Protein AF-A0A3L6TH19-F1 (afdb_monomer)

Nearest PDB structures (foldseek):
  8qo9-assembly1_F  TM=8.946E-01  e=1.044E-03  Homo sapiens

Radius of gyration: 35.78 Å; Cα contacts (8 Å, |Δi|>4): 60; chains: 1; bounding box: 118×71×66 Å

Foldseek 3Di:
DDPVVVVVVVVVVCVVVVVVVVVVVVVVVVVVVVVVVVVVVPPDPPDDDDDDDDPVVVVVVVVCCVVVVVVVVVVVVVVVVLVVDPVRDVVVVVVVVVVVVVPDDPPDDDDDDPADWDDWDADPVNQWIFIHGDDDPPPDDDPPPPRVGDGDDCPPPPPPPPPPPVPDDPDPDDPPPPDDDDDDDDDDDD

Structure (mmCIF, N/CA/C/O backbone):
data_AF-A0A3L6TH19-F1
#
_entry.id   AF-A0A3L6TH19-F1
#
loop_
_atom_site.group_PDB
_atom_site.id
_atom_site.type_symbol
_atom_site.label_atom_id
_atom_site.label_alt_id
_atom_site.label_comp_id
_atom_site.label_asym_id
_atom_site.label_entity_id
_atom_site.label_seq_id
_atom_site.pdbx_PDB_ins_code
_atom_site.Cartn_x
_atom_site.Cartn_y
_atom_site.Cartn_z
_atom_site.occupancy
_atom_site.B_iso_or_equiv
_atom_site.auth_seq_id
_atom_site.auth_comp_id
_atom_site.auth_asym_id
_atom_site.auth_atom_id
_atom_site.pdbx_PDB_model_num
ATOM 1 N N . MET A 1 1 ? 62.958 7.446 27.926 1.00 57.84 1 MET A N 1
ATOM 2 C CA . MET A 1 1 ? 62.078 6.265 28.046 1.00 57.84 1 MET A CA 1
ATOM 3 C C . MET A 1 1 ? 60.645 6.723 27.843 1.00 57.84 1 MET A C 1
ATOM 5 O O . MET A 1 1 ? 60.141 7.483 28.668 1.00 57.84 1 MET A O 1
ATOM 9 N N . GLU A 1 2 ? 60.055 6.353 26.710 1.00 85.56 2 GLU A N 1
ATOM 10 C CA . GLU A 1 2 ? 58.699 6.737 26.317 1.00 85.56 2 GLU A CA 1
ATOM 11 C C . GLU A 1 2 ? 57.667 6.175 27.309 1.00 85.56 2 GLU A C 1
ATOM 13 O O . GLU A 1 2 ? 57.876 5.122 27.915 1.00 85.56 2 GLU A O 1
ATOM 18 N N . ARG A 1 3 ? 56.528 6.864 27.475 1.00 88.00 3 ARG A N 1
ATOM 19 C CA . ARG A 1 3 ? 55.398 6.416 28.321 1.00 88.00 3 ARG A CA 1
ATOM 20 C C . ARG A 1 3 ? 55.021 4.958 28.044 1.00 88.00 3 ARG A C 1
ATOM 22 O O . ARG A 1 3 ? 54.688 4.222 28.968 1.00 88.00 3 ARG A O 1
ATOM 29 N N . ARG A 1 4 ? 55.110 4.550 26.777 1.00 86.81 4 ARG A N 1
ATOM 30 C CA . ARG A 1 4 ? 54.783 3.202 26.314 1.00 86.81 4 ARG A CA 1
ATOM 31 C C . ARG A 1 4 ? 55.725 2.139 26.879 1.00 86.81 4 ARG A C 1
ATOM 33 O O . ARG A 1 4 ? 55.248 1.099 27.314 1.00 86.81 4 ARG A O 1
ATOM 40 N N . ASP A 1 5 ? 57.026 2.408 26.944 1.00 88.00 5 ASP A N 1
ATOM 41 C CA . ASP A 1 5 ? 57.998 1.448 27.484 1.00 88.00 5 ASP A CA 1
ATOM 42 C C . ASP A 1 5 ? 57.863 1.293 28.999 1.00 88.00 5 ASP A C 1
ATOM 44 O O . ASP A 1 5 ? 57.965 0.186 29.524 1.00 88.00 5 ASP A O 1
ATOM 48 N N . ARG A 1 6 ? 57.538 2.385 29.704 1.00 90.19 6 ARG A N 1
ATOM 49 C CA . ARG A 1 6 ? 57.214 2.337 31.139 1.00 90.19 6 ARG A CA 1
ATOM 50 C C . ARG A 1 6 ? 55.971 1.492 31.404 1.00 90.19 6 ARG A C 1
ATOM 52 O O . ARG A 1 6 ? 55.956 0.711 32.347 1.00 90.19 6 ARG A O 1
ATOM 59 N N . LEU A 1 7 ? 54.950 1.631 30.559 1.00 88.69 7 LEU A N 1
ATOM 60 C CA . LEU A 1 7 ? 53.712 0.868 30.678 1.00 88.69 7 LEU A CA 1
ATOM 61 C C . LEU A 1 7 ? 53.946 -0.621 30.388 1.00 88.69 7 LEU A C 1
ATOM 63 O O . LEU A 1 7 ? 53.474 -1.455 31.149 1.00 88.69 7 LEU A O 1
ATOM 67 N N . ARG A 1 8 ? 54.767 -0.962 29.383 1.00 85.25 8 ARG A N 1
ATOM 68 C CA . ARG A 1 8 ? 55.205 -2.350 29.141 1.00 85.25 8 ARG A CA 1
ATOM 69 C C . ARG A 1 8 ? 55.929 -2.943 30.350 1.00 85.25 8 ARG A C 1
ATOM 71 O O . ARG A 1 8 ? 55.606 -4.049 30.762 1.00 85.25 8 ARG A O 1
ATOM 78 N N . ALA A 1 9 ? 56.866 -2.203 30.945 1.00 87.00 9 ALA A N 1
ATOM 79 C CA . ALA A 1 9 ? 57.589 -2.665 32.129 1.00 87.00 9 ALA A CA 1
ATOM 80 C C . ALA A 1 9 ? 56.669 -2.878 33.346 1.00 87.00 9 ALA A C 1
ATOM 82 O O . ALA A 1 9 ? 56.906 -3.787 34.136 1.00 87.00 9 ALA A O 1
ATOM 83 N N . LEU A 1 10 ? 55.624 -2.057 33.498 1.00 85.38 10 LEU A N 1
ATOM 84 C CA . LEU A 1 10 ? 54.617 -2.224 34.548 1.00 85.38 10 LEU A CA 1
ATOM 85 C C . LEU A 1 10 ? 53.712 -3.435 34.291 1.00 85.38 10 LEU A C 1
ATOM 87 O O . LEU A 1 10 ? 53.497 -4.207 35.216 1.00 85.38 10 LEU A O 1
ATOM 91 N N . MET A 1 11 ? 53.249 -3.643 33.054 1.00 84.06 11 MET A N 1
ATOM 92 C CA . MET A 1 11 ? 52.422 -4.807 32.700 1.00 84.06 11 MET A CA 1
ATOM 93 C C . MET A 1 11 ? 53.161 -6.127 32.945 1.00 84.06 11 MET A C 1
ATOM 95 O O . MET A 1 11 ? 52.599 -7.015 33.570 1.00 84.06 11 MET A O 1
ATOM 99 N N . VAL A 1 12 ? 54.442 -6.219 32.566 1.00 86.44 12 VAL A N 1
ATOM 100 C CA . VAL A 1 12 ? 55.268 -7.419 32.813 1.00 86.44 12 VAL A CA 1
ATOM 101 C C . VAL A 1 12 ? 55.444 -7.698 34.312 1.00 86.44 12 VAL A C 1
ATOM 103 O O . VAL A 1 12 ? 55.447 -8.851 34.731 1.00 86.44 12 VAL A O 1
ATOM 106 N N . ARG A 1 13 ? 55.578 -6.655 35.146 1.00 85.62 13 ARG A N 1
ATOM 107 C CA . ARG A 1 13 ? 55.651 -6.814 36.611 1.00 85.62 13 ARG A CA 1
ATOM 108 C C . ARG A 1 13 ? 54.328 -7.305 37.194 1.00 85.62 13 ARG A C 1
ATOM 110 O O . ARG A 1 13 ? 54.326 -8.229 37.993 1.00 85.62 13 ARG A O 1
ATOM 117 N N . LEU A 1 14 ? 53.217 -6.714 36.763 1.00 83.69 14 LEU A N 1
ATOM 118 C CA . LEU A 1 14 ? 51.878 -7.093 37.218 1.00 83.69 14 LEU A CA 1
ATOM 119 C C . LEU A 1 14 ? 51.499 -8.520 36.791 1.00 83.69 14 LEU A C 1
ATOM 121 O O . LEU A 1 14 ? 50.778 -9.202 37.519 1.00 83.69 14 LEU A O 1
ATOM 125 N N . GLU A 1 15 ? 51.986 -8.967 35.631 1.00 80.50 15 GLU A N 1
ATOM 126 C CA . GLU A 1 15 ? 51.839 -10.337 35.132 1.00 80.50 15 GLU A CA 1
ATOM 127 C C . GLU A 1 15 ? 52.678 -11.324 35.961 1.00 80.50 15 GLU A C 1
ATOM 129 O O . GLU A 1 15 ? 52.161 -12.351 36.392 1.00 80.50 15 GLU A O 1
ATOM 134 N N . ALA A 1 16 ? 53.928 -10.975 36.296 1.00 79.50 16 ALA A N 1
ATOM 135 C CA . ALA A 1 16 ? 54.775 -11.781 37.183 1.00 79.50 16 ALA A CA 1
ATOM 136 C C . ALA A 1 16 ? 54.204 -11.912 38.609 1.00 79.50 16 ALA A C 1
ATOM 138 O O . ALA A 1 16 ? 54.325 -12.968 39.228 1.00 79.50 16 ALA A O 1
ATOM 139 N N . ASP A 1 17 ? 53.547 -10.863 39.111 1.00 80.50 17 ASP A N 1
ATOM 140 C CA . ASP A 1 17 ? 52.884 -10.851 40.420 1.00 80.50 17 ASP A CA 1
ATOM 141 C C . ASP A 1 17 ? 51.485 -11.511 40.396 1.00 80.50 17 ASP A C 1
ATOM 143 O O . ASP A 1 17 ? 50.812 -11.583 41.431 1.00 80.50 17 ASP A O 1
ATOM 147 N N . GLY A 1 18 ? 51.016 -11.976 39.228 1.00 76.44 18 GLY A N 1
ATOM 148 C CA . GLY A 1 18 ? 49.711 -12.626 39.049 1.00 76.44 18 GLY A CA 1
ATOM 149 C C . GLY A 1 18 ? 48.510 -11.718 39.343 1.00 76.44 18 GLY A C 1
ATOM 150 O O . GLY A 1 18 ? 47.423 -12.200 39.662 1.00 76.44 18 GLY A O 1
ATOM 151 N N . GLN A 1 19 ? 48.698 -10.396 39.302 1.00 79.56 19 GLN A N 1
ATOM 152 C CA . GLN A 1 19 ? 47.654 -9.411 39.612 1.00 79.56 19 GLN A CA 1
ATOM 153 C C . GLN A 1 19 ? 46.749 -9.135 38.409 1.00 79.56 19 GLN A C 1
ATOM 155 O O . GLN A 1 19 ? 45.577 -8.816 38.591 1.00 79.56 19 GLN A O 1
ATOM 160 N N . VAL A 1 20 ? 47.272 -9.301 37.190 1.00 76.94 20 VAL A N 1
ATOM 161 C CA . VAL A 1 20 ? 46.520 -9.115 35.937 1.00 76.94 20 VAL A CA 1
ATOM 162 C C . VAL A 1 20 ? 45.343 -10.090 35.855 1.00 76.94 20 VAL A C 1
ATOM 164 O O . VAL A 1 20 ? 44.217 -9.659 35.624 1.00 76.94 20 VAL A O 1
ATOM 167 N N . ASP A 1 21 ? 45.567 -11.367 36.167 1.00 77.25 21 ASP A N 1
ATOM 168 C CA . ASP A 1 21 ? 44.516 -12.395 36.150 1.00 77.25 21 ASP A CA 1
ATOM 169 C C . ASP A 1 21 ? 43.418 -12.138 37.190 1.00 77.25 21 ASP A C 1
ATOM 171 O O . ASP A 1 21 ? 42.250 -12.447 36.964 1.00 77.25 21 ASP A O 1
ATOM 175 N N . ARG A 1 22 ? 43.773 -11.550 38.340 1.00 78.44 22 ARG A N 1
ATOM 176 C CA . ARG A 1 22 ? 42.800 -11.182 39.382 1.00 78.44 22 ARG A CA 1
ATOM 177 C C . ARG A 1 22 ? 41.927 -10.010 38.952 1.00 78.44 22 ARG A C 1
ATOM 179 O O . ARG A 1 22 ? 40.741 -10.008 39.254 1.00 78.44 22 ARG A O 1
ATOM 186 N N . LEU A 1 23 ? 42.512 -9.031 38.262 1.00 78.56 23 LEU A N 1
ATOM 187 C CA . LEU A 1 23 ? 41.785 -7.879 37.728 1.00 78.56 23 LEU A CA 1
ATOM 188 C C . LEU A 1 23 ? 40.838 -8.287 36.597 1.00 78.56 23 LEU A C 1
ATOM 190 O O . LEU A 1 23 ? 39.711 -7.810 36.565 1.00 78.56 23 LEU A O 1
ATOM 194 N N . LEU A 1 24 ? 41.275 -9.196 35.718 1.00 78.62 24 LEU A N 1
ATOM 195 C CA . LEU A 1 24 ? 40.428 -9.777 34.673 1.00 78.62 24 LEU A CA 1
ATOM 196 C C . LEU A 1 24 ? 39.223 -10.507 35.270 1.00 78.62 24 LEU A C 1
ATOM 198 O O . LEU A 1 24 ? 38.098 -10.199 34.898 1.00 78.62 24 LEU A O 1
ATOM 202 N N . ARG A 1 25 ? 39.439 -11.384 36.258 1.00 78.25 25 ARG A N 1
ATOM 203 C CA . ARG A 1 25 ? 38.341 -12.106 36.924 1.00 78.25 25 ARG A CA 1
ATOM 204 C C . ARG A 1 25 ? 37.376 -11.179 37.655 1.00 78.25 25 ARG A C 1
ATOM 206 O O . ARG A 1 25 ? 36.179 -11.329 37.497 1.00 78.25 25 ARG A O 1
ATOM 213 N N . ALA A 1 26 ? 37.880 -10.181 38.385 1.00 77.88 26 ALA A N 1
ATOM 214 C CA . ALA A 1 26 ? 37.016 -9.202 39.046 1.00 77.88 26 ALA A CA 1
ATOM 215 C C . ALA A 1 26 ? 36.165 -8.410 38.037 1.00 77.88 26 ALA A C 1
ATOM 217 O O . ALA A 1 26 ? 35.001 -8.130 38.292 1.00 77.88 26 ALA A O 1
ATOM 218 N N . GLN A 1 27 ? 36.726 -8.085 36.869 1.00 74.94 27 GLN A N 1
ATOM 219 C CA . GLN A 1 27 ? 36.000 -7.394 35.805 1.00 74.94 27 GLN A CA 1
ATOM 220 C C . GLN A 1 27 ? 34.972 -8.300 35.103 1.00 74.94 27 GLN A C 1
ATOM 222 O O . GLN A 1 27 ? 33.953 -7.806 34.620 1.00 74.94 27 GLN A O 1
ATOM 227 N N . GLU A 1 28 ? 35.247 -9.600 35.004 1.00 74.19 28 GLU A N 1
ATOM 228 C CA . GLU A 1 28 ? 34.307 -10.611 34.508 1.00 74.19 28 GLU A CA 1
ATOM 229 C C . GLU A 1 28 ? 33.164 -10.835 35.508 1.00 74.19 28 GLU A C 1
ATOM 231 O O . GLU A 1 28 ? 32.008 -10.834 35.098 1.00 74.19 28 GLU A O 1
ATOM 236 N N . ASP A 1 29 ? 33.465 -10.926 36.807 1.00 74.88 29 ASP A N 1
ATOM 237 C CA . ASP A 1 29 ? 32.483 -11.075 37.887 1.00 74.88 29 ASP A CA 1
ATOM 238 C C . ASP A 1 29 ? 31.584 -9.828 38.012 1.00 74.88 29 ASP A C 1
ATOM 240 O O . ASP A 1 29 ? 30.368 -9.960 38.121 1.00 74.88 29 ASP A O 1
ATOM 244 N N . ASP A 1 30 ? 32.147 -8.616 37.912 1.00 72.56 30 ASP A N 1
ATOM 245 C CA . ASP A 1 30 ? 31.384 -7.356 37.906 1.00 72.56 30 ASP A CA 1
ATOM 246 C C . ASP A 1 30 ? 30.491 -7.224 36.659 1.00 72.56 30 ASP A C 1
ATOM 248 O O . ASP A 1 30 ? 29.405 -6.648 36.722 1.00 72.56 30 ASP A O 1
ATOM 252 N N . GLN A 1 31 ? 30.936 -7.738 35.506 1.00 67.62 31 GLN A N 1
ATOM 253 C CA . GLN A 1 31 ? 30.113 -7.789 34.294 1.00 67.62 31 GLN A CA 1
ATOM 254 C C . GLN A 1 31 ? 29.007 -8.834 34.415 1.00 67.62 31 GLN A C 1
ATOM 256 O O . GLN A 1 31 ? 27.875 -8.542 34.052 1.00 67.62 31 GLN A O 1
ATOM 261 N N . ALA A 1 32 ? 29.304 -10.016 34.953 1.00 67.56 32 ALA A N 1
ATOM 262 C CA . ALA A 1 32 ? 28.312 -11.060 35.181 1.00 67.56 32 ALA A CA 1
ATOM 263 C C . ALA A 1 32 ? 27.259 -10.633 36.216 1.00 67.56 32 ALA A C 1
ATOM 265 O O . ALA A 1 32 ? 26.083 -10.924 36.033 1.00 67.56 32 ALA A O 1
ATOM 266 N N . ALA A 1 33 ? 27.658 -9.897 37.258 1.00 67.00 33 ALA A N 1
ATOM 267 C CA . ALA A 1 33 ? 26.741 -9.317 38.236 1.00 67.00 33 ALA A CA 1
ATOM 268 C C . ALA A 1 33 ? 25.837 -8.245 37.612 1.00 67.00 33 ALA A C 1
ATOM 270 O O . ALA A 1 33 ? 24.636 -8.266 37.843 1.00 67.00 33 ALA A O 1
ATOM 271 N N . ARG A 1 34 ? 26.379 -7.362 36.758 1.00 60.75 34 ARG A N 1
ATOM 272 C CA . ARG A 1 34 ? 25.570 -6.366 36.031 1.00 60.75 34 ARG A CA 1
ATOM 273 C C . ARG A 1 34 ? 24.606 -6.994 35.034 1.00 60.75 34 ARG A C 1
ATOM 275 O O . ARG A 1 34 ? 23.477 -6.546 34.942 1.00 60.75 34 ARG A O 1
ATOM 282 N N . VAL A 1 35 ? 25.039 -8.032 34.318 1.00 59.88 35 VAL A N 1
ATOM 283 C CA . VAL A 1 35 ? 24.167 -8.779 33.402 1.00 59.88 35 VAL A CA 1
ATOM 284 C C . VAL A 1 35 ? 23.083 -9.527 34.184 1.00 59.88 35 VAL A C 1
ATOM 286 O O . VAL A 1 35 ? 21.941 -9.527 33.755 1.00 59.88 35 VAL A O 1
ATOM 289 N N . GLY A 1 36 ? 23.398 -10.092 35.355 1.00 57.09 36 GLY A N 1
ATOM 290 C CA . GLY A 1 36 ? 22.404 -10.724 36.230 1.00 57.09 36 GLY A CA 1
ATOM 291 C C . GLY A 1 36 ? 21.391 -9.739 36.829 1.00 57.09 36 GLY A C 1
ATOM 292 O O . GLY A 1 36 ? 20.210 -10.053 36.892 1.00 57.09 36 GLY A O 1
ATOM 293 N N . GLU A 1 37 ? 21.824 -8.536 37.220 1.00 56.31 37 GLU A N 1
ATOM 294 C CA . GLU A 1 37 ? 20.939 -7.471 37.723 1.00 56.31 37 GLU A CA 1
ATOM 295 C C . GLU A 1 37 ? 20.067 -6.860 36.603 1.00 56.31 37 GLU A C 1
ATOM 297 O O . GLU A 1 37 ? 18.890 -6.583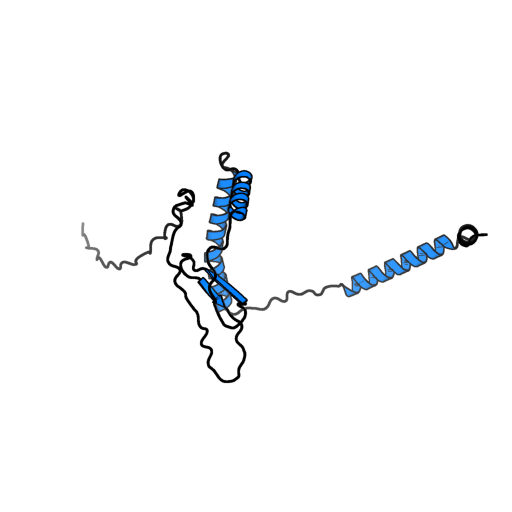 36.825 1.00 56.31 37 GLU A O 1
ATOM 302 N N . GLU A 1 38 ? 20.606 -6.701 35.387 1.00 52.72 38 GLU A N 1
ATOM 303 C CA . GLU A 1 38 ? 19.843 -6.272 34.203 1.00 52.72 38 GLU A CA 1
ATOM 304 C C . GLU A 1 38 ? 18.837 -7.352 33.753 1.00 52.72 38 GLU A C 1
ATOM 306 O O . GLU A 1 38 ? 17.704 -7.021 33.414 1.00 52.72 38 GLU A O 1
ATOM 311 N N . GLU A 1 39 ? 19.191 -8.641 33.819 1.00 51.81 39 GLU A N 1
ATOM 312 C CA . GLU A 1 39 ? 18.277 -9.754 33.511 1.00 51.81 39 GLU A CA 1
ATOM 313 C C . GLU A 1 39 ? 17.147 -9.917 34.553 1.00 51.81 39 GLU A C 1
ATOM 315 O O . GLU A 1 39 ? 16.045 -10.326 34.182 1.00 51.81 39 GLU A O 1
ATOM 320 N N . GLU A 1 40 ? 17.374 -9.558 35.826 1.00 51.66 40 GLU A N 1
ATOM 321 C CA . GLU A 1 40 ? 16.350 -9.573 36.889 1.00 51.66 40 GLU A CA 1
ATOM 322 C C . GLU A 1 40 ? 15.403 -8.349 36.837 1.00 51.66 40 GLU A C 1
ATOM 324 O O . GLU A 1 40 ? 14.217 -8.479 37.145 1.00 51.66 40 GLU A O 1
ATOM 329 N N . GLU A 1 41 ? 15.860 -7.167 36.399 1.00 50.19 41 GLU A N 1
ATOM 330 C CA . GLU A 1 41 ? 14.986 -5.994 36.179 1.00 50.19 41 GLU A CA 1
ATOM 331 C C . GLU A 1 41 ? 14.257 -6.025 34.818 1.00 50.19 41 GLU A C 1
ATOM 333 O O . GLU A 1 41 ? 13.183 -5.432 34.667 1.00 50.19 41 GLU A O 1
ATOM 338 N N . GLU A 1 42 ? 14.786 -6.767 33.841 1.00 49.34 42 GLU A N 1
ATOM 339 C CA . GLU A 1 42 ? 14.111 -7.104 32.582 1.00 49.34 42 GLU A CA 1
ATOM 340 C C . GLU A 1 42 ? 13.159 -8.309 32.704 1.00 49.34 42 GLU A C 1
ATOM 342 O O . GLU A 1 42 ? 12.588 -8.756 31.699 1.00 49.34 42 GLU A O 1
ATOM 347 N N . GLU A 1 43 ? 12.892 -8.801 33.924 1.00 52.34 43 GLU A N 1
ATOM 348 C CA . GLU A 1 43 ? 11.761 -9.685 34.196 1.00 52.34 43 GLU A CA 1
ATOM 349 C C . GLU A 1 43 ? 10.431 -8.962 33.912 1.00 52.34 43 GLU A C 1
ATOM 351 O O . GLU A 1 43 ? 9.719 -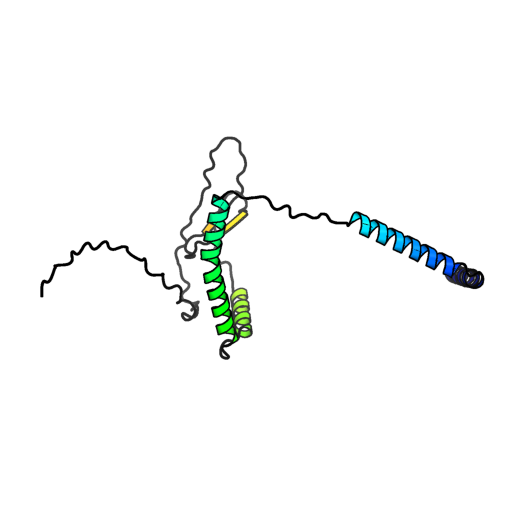8.454 34.773 1.00 52.34 43 GLU A O 1
ATOM 356 N N . GLN A 1 44 ? 10.050 -9.020 32.639 1.00 51.47 44 GLN A N 1
ATOM 357 C CA . GLN A 1 44 ? 8.677 -9.133 32.179 1.00 51.47 44 GLN A CA 1
ATOM 358 C C . GLN A 1 44 ? 7.794 -7.922 32.508 1.00 51.47 44 GLN A C 1
ATOM 360 O O . GLN A 1 44 ? 6.855 -7.992 33.304 1.00 51.47 44 GLN A O 1
ATOM 365 N N . ILE A 1 45 ? 7.917 -6.866 31.697 1.00 57.12 45 ILE A N 1
ATOM 366 C CA . ILE A 1 45 ? 6.720 -6.102 31.314 1.00 57.12 45 ILE A CA 1
ATOM 367 C C . ILE A 1 45 ? 5.827 -7.051 30.492 1.00 57.12 45 ILE A C 1
ATOM 369 O O . ILE A 1 45 ? 5.796 -7.029 29.262 1.00 57.12 45 ILE A O 1
ATOM 373 N N . GLN A 1 46 ? 5.112 -7.942 31.179 1.00 57.78 46 GLN A N 1
ATOM 374 C CA . GLN A 1 46 ? 4.128 -8.836 30.590 1.00 57.78 46 GLN A CA 1
ATOM 375 C C . GLN A 1 46 ? 2.863 -8.030 30.293 1.00 57.78 46 GLN A C 1
ATOM 377 O O . GLN A 1 46 ? 1.910 -8.013 31.066 1.00 57.78 46 GLN A O 1
ATOM 382 N N . TYR A 1 47 ? 2.848 -7.335 29.159 1.00 59.22 47 TYR A N 1
ATOM 383 C CA . TYR A 1 47 ? 1.627 -6.763 28.598 1.00 59.22 47 TYR A CA 1
ATOM 384 C C . TYR A 1 47 ? 1.384 -7.390 27.223 1.00 59.22 47 TYR A C 1
ATOM 386 O O . TYR A 1 47 ? 2.022 -7.037 26.233 1.00 59.22 47 TYR A O 1
ATOM 394 N N . PRO A 1 48 ? 0.440 -8.343 27.174 1.00 67.50 48 PRO A N 1
ATOM 395 C CA . PRO A 1 48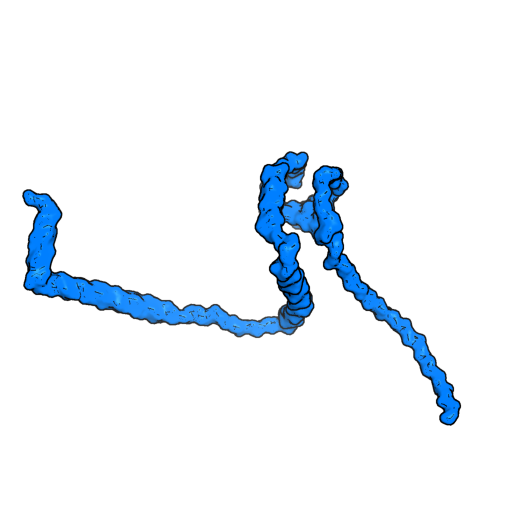 ? -0.911 -7.910 26.857 1.00 67.50 48 PRO A CA 1
ATOM 396 C C . PRO A 1 48 ? -1.926 -8.440 27.873 1.00 67.50 48 PRO A C 1
ATOM 398 O O . PRO A 1 48 ? -2.312 -9.607 27.862 1.00 67.50 48 PRO A O 1
ATOM 401 N N . PHE A 1 49 ? -2.419 -7.545 28.725 1.00 77.31 49 PHE A N 1
ATOM 402 C CA . PHE A 1 49 ? -3.701 -7.751 29.388 1.00 77.31 49 PHE A CA 1
ATOM 403 C C . PHE A 1 49 ? -4.789 -7.885 28.317 1.00 77.31 49 PHE A C 1
ATOM 405 O O . PHE A 1 49 ? -4.954 -7.022 27.451 1.00 77.31 49 PHE A O 1
ATOM 412 N N . PHE A 1 50 ? -5.529 -8.988 28.358 1.00 83.56 50 PHE A N 1
ATOM 413 C CA . PHE A 1 50 ? -6.724 -9.138 27.543 1.00 83.56 50 PHE A CA 1
ATOM 414 C C . PHE A 1 50 ? -7.863 -8.380 28.218 1.00 83.56 50 PHE A C 1
ATOM 416 O O . PHE A 1 50 ? -8.232 -8.685 29.350 1.00 83.56 50 PHE A O 1
ATOM 423 N N . THR A 1 51 ? -8.426 -7.395 27.522 1.00 88.81 51 THR A N 1
ATOM 424 C CA . THR A 1 51 ? -9.679 -6.752 27.919 1.00 88.81 51 THR A CA 1
ATOM 425 C C . THR A 1 51 ? -10.821 -7.292 27.080 1.00 88.81 51 THR A C 1
ATOM 427 O O . THR A 1 51 ? -10.728 -7.403 25.854 1.00 88.81 51 THR A O 1
ATOM 430 N N . GLU A 1 52 ? -11.914 -7.647 27.748 1.00 88.94 52 GLU A N 1
ATOM 431 C CA . GLU A 1 52 ? -13.140 -8.027 27.060 1.00 88.94 52 GLU A CA 1
ATOM 432 C C . GLU A 1 52 ? -13.696 -6.812 26.303 1.00 88.94 52 GLU A C 1
ATOM 434 O O . GLU A 1 52 ? -13.829 -5.715 26.848 1.00 88.94 52 GLU A O 1
ATOM 439 N N . GLY A 1 53 ? -13.971 -6.998 25.012 1.00 91.56 53 GLY A N 1
ATOM 440 C CA . GLY A 1 53 ? -14.569 -5.974 24.160 1.00 91.56 53 GLY A CA 1
ATOM 441 C C . GLY A 1 53 ? -16.096 -6.012 24.200 1.00 91.56 53 GLY A C 1
ATOM 442 O O . GLY A 1 53 ? -16.704 -6.987 24.637 1.00 91.56 53 GLY A O 1
ATOM 443 N N . THR A 1 54 ? -16.732 -4.964 23.679 1.00 96.94 54 THR A N 1
ATOM 444 C CA . THR A 1 54 ? -18.186 -4.948 23.479 1.00 96.94 54 THR A CA 1
ATOM 445 C C . THR A 1 54 ? -18.616 -5.961 22.410 1.00 96.94 54 THR A C 1
ATOM 447 O O . THR A 1 54 ? -17.841 -6.329 21.524 1.00 96.94 54 THR A O 1
ATOM 450 N N . GLN A 1 55 ? -19.881 -6.389 22.452 1.00 96.88 55 GLN A N 1
ATOM 451 C CA . GLN A 1 55 ? -20.437 -7.305 21.444 1.00 96.88 55 GLN A CA 1
ATOM 452 C C . GLN A 1 55 ? -20.432 -6.692 20.032 1.00 96.88 55 GLN A C 1
ATOM 454 O O . GLN A 1 55 ? -20.163 -7.392 19.058 1.00 96.88 55 GLN A O 1
ATOM 459 N N . ASP A 1 56 ? -20.620 -5.375 19.909 1.00 97.56 56 ASP A N 1
ATOM 460 C CA . ASP A 1 56 ? -20.530 -4.672 18.621 1.00 97.56 56 ASP A CA 1
ATOM 461 C C . ASP A 1 56 ? -19.131 -4.776 18.006 1.00 97.56 56 ASP A C 1
ATOM 463 O O . ASP A 1 56 ? -18.980 -4.959 16.798 1.00 97.56 56 ASP A O 1
ATOM 467 N N . LEU A 1 57 ? -18.095 -4.717 18.844 1.00 96.81 57 LEU A N 1
ATOM 468 C CA . LEU A 1 57 ? -16.712 -4.860 18.412 1.00 96.81 57 LEU A CA 1
ATOM 469 C C . LEU A 1 57 ? -16.422 -6.294 17.949 1.00 96.81 57 LEU A C 1
ATOM 471 O O . LEU A 1 57 ? -15.708 -6.486 16.963 1.00 96.81 57 LEU A O 1
ATOM 475 N N . LEU A 1 58 ? -16.998 -7.299 18.617 1.00 96.75 58 LEU A N 1
ATOM 476 C CA . LEU A 1 58 ? -16.927 -8.692 18.174 1.00 96.75 58 LEU A CA 1
ATOM 477 C C . LEU A 1 58 ? -17.584 -8.869 16.796 1.00 96.75 58 LEU A C 1
ATOM 479 O O . LEU A 1 58 ? -16.947 -9.409 15.892 1.00 96.75 58 LEU A O 1
ATOM 483 N N . ASN A 1 59 ? -18.800 -8.351 16.607 1.00 97.94 59 ASN A N 1
ATOM 484 C CA . ASN A 1 59 ? -19.506 -8.411 15.324 1.00 97.94 59 ASN A CA 1
ATOM 485 C C . ASN A 1 59 ? -18.717 -7.704 14.211 1.00 97.94 59 ASN A C 1
ATOM 487 O O . ASN A 1 59 ? -18.478 -8.291 13.158 1.00 97.94 59 ASN A O 1
ATOM 491 N N . ALA A 1 60 ? -18.196 -6.501 14.475 1.00 98.06 60 ALA A N 1
ATOM 492 C CA . ALA A 1 60 ? -17.360 -5.776 13.520 1.00 98.06 60 ALA A CA 1
ATOM 493 C C . ALA A 1 60 ? -16.086 -6.555 13.143 1.00 98.06 60 ALA A C 1
ATOM 495 O O . ALA A 1 60 ? -15.692 -6.575 11.978 1.00 98.06 60 ALA A O 1
ATOM 496 N N . ARG A 1 61 ? -15.439 -7.238 14.100 1.00 97.44 61 ARG A N 1
ATOM 497 C CA . ARG A 1 61 ? -14.281 -8.107 13.816 1.00 97.44 61 ARG A CA 1
ATOM 498 C C . ARG A 1 61 ? -14.661 -9.287 12.926 1.00 97.44 61 ARG A C 1
ATOM 500 O O . ARG A 1 61 ? -13.897 -9.620 12.019 1.00 97.44 61 ARG A O 1
ATOM 507 N N . VAL A 1 62 ? -15.819 -9.902 13.164 1.00 98.12 62 VAL A N 1
ATOM 508 C CA . VAL A 1 62 ? -16.343 -10.985 12.320 1.00 98.12 62 VAL A CA 1
ATOM 509 C C . VAL A 1 62 ? -16.608 -10.476 10.903 1.00 98.12 62 VAL A C 1
ATOM 511 O O . VAL A 1 62 ? -16.152 -11.107 9.951 1.00 98.12 62 VAL A O 1
ATOM 514 N N . ASP A 1 63 ? -17.232 -9.310 10.747 1.00 98.19 63 ASP A N 1
ATOM 515 C CA . ASP A 1 63 ? -17.488 -8.701 9.437 1.00 98.19 63 ASP A CA 1
ATOM 516 C C . ASP A 1 63 ? -16.184 -8.372 8.696 1.00 98.19 63 ASP A C 1
ATOM 518 O O . ASP A 1 63 ? -16.033 -8.675 7.508 1.00 98.19 63 ASP A O 1
ATOM 522 N N . ILE A 1 64 ? -15.189 -7.820 9.401 1.00 98.25 64 ILE A N 1
ATOM 523 C CA . ILE A 1 64 ? -13.852 -7.568 8.848 1.00 98.25 64 ILE A CA 1
ATOM 524 C C . ILE A 1 64 ? -13.200 -8.880 8.407 1.00 98.25 64 ILE A C 1
ATOM 526 O O . ILE A 1 64 ? -12.608 -8.929 7.326 1.00 98.25 64 ILE A O 1
ATOM 530 N N . ALA A 1 65 ? -13.304 -9.953 9.194 1.00 98.25 65 ALA A N 1
ATOM 531 C CA . ALA A 1 65 ? -12.763 -11.260 8.832 1.00 98.25 65 ALA A CA 1
ATOM 532 C C . ALA A 1 65 ? -13.463 -11.833 7.587 1.00 98.25 65 ALA A C 1
ATOM 534 O O . ALA A 1 65 ? -12.792 -12.230 6.632 1.00 98.25 65 ALA A O 1
ATOM 535 N N . GLN A 1 66 ? -14.797 -11.793 7.540 1.00 98.19 66 GLN A N 1
ATOM 536 C CA . GLN A 1 66 ? -15.585 -12.238 6.386 1.00 98.19 66 GLN A CA 1
ATOM 537 C C . GLN A 1 66 ? -15.273 -11.430 5.119 1.00 98.19 66 GLN A C 1
ATOM 539 O O . GLN A 1 66 ? -15.238 -11.986 4.023 1.00 98.19 66 GLN A O 1
ATOM 544 N N . TYR A 1 67 ? -14.986 -10.134 5.252 1.00 97.75 67 TYR A N 1
ATOM 545 C CA . TYR A 1 67 ? -14.587 -9.276 4.139 1.00 97.75 67 TYR A CA 1
ATOM 546 C C . TYR A 1 67 ? -13.136 -9.509 3.680 1.00 97.75 67 TYR A C 1
ATOM 548 O O . TYR A 1 67 ? -12.846 -9.518 2.478 1.00 97.75 67 TYR A O 1
ATOM 556 N N . SER A 1 68 ? -12.201 -9.659 4.621 1.00 98.25 68 SER A N 1
ATOM 557 C CA . SER A 1 68 ? -10.757 -9.648 4.352 1.00 98.25 68 SER A CA 1
ATOM 558 C C . SER A 1 68 ? -10.197 -11.012 3.948 1.00 98.25 68 SER A C 1
ATOM 560 O O . SER A 1 68 ? -9.391 -11.071 3.018 1.00 98.25 68 SER A O 1
ATOM 562 N N . LEU A 1 69 ? -10.647 -12.109 4.565 1.00 98.00 69 LEU A N 1
ATOM 563 C CA . LEU A 1 69 ? -10.157 -13.464 4.287 1.00 98.00 69 LEU A CA 1
ATOM 564 C C . LEU A 1 69 ? -10.344 -13.905 2.821 1.00 98.00 69 LEU A C 1
ATOM 566 O O . LEU A 1 69 ? -9.355 -14.318 2.206 1.00 98.00 69 LEU A O 1
ATOM 570 N N . PRO A 1 70 ? -11.533 -13.784 2.191 1.00 98.25 70 PRO A N 1
ATOM 571 C CA . PRO A 1 70 ? -11.687 -14.165 0.786 1.00 98.25 70 PRO A CA 1
ATOM 572 C C . PRO A 1 70 ? -10.865 -13.270 -0.151 1.00 98.25 70 PRO A C 1
ATOM 574 O O . PRO A 1 70 ? -10.316 -13.751 -1.144 1.00 98.25 70 PRO A O 1
ATOM 577 N N . ARG A 1 71 ? -10.703 -11.980 0.175 1.00 97.94 71 ARG A N 1
ATOM 578 C CA . ARG A 1 71 ? -9.842 -11.062 -0.592 1.00 97.94 71 ARG A CA 1
ATOM 579 C C . ARG A 1 71 ? -8.365 -11.426 -0.472 1.00 97.94 71 ARG A C 1
ATOM 581 O O . ARG A 1 71 ? -7.650 -11.360 -1.470 1.00 97.94 71 ARG A O 1
ATOM 588 N N . ALA A 1 72 ? -7.913 -11.815 0.719 1.00 98.25 72 ALA A N 1
ATOM 589 C CA . ALA A 1 72 ? -6.552 -12.278 0.954 1.00 98.25 72 ALA A CA 1
ATOM 590 C C . ALA A 1 72 ? -6.272 -13.562 0.165 1.00 98.25 72 ALA A C 1
ATOM 592 O O . ALA A 1 72 ? -5.267 -13.619 -0.543 1.00 98.25 72 ALA A O 1
ATOM 593 N N . LYS A 1 73 ? -7.202 -14.529 0.185 1.00 98.19 73 LYS A N 1
ATOM 594 C CA . LYS A 1 73 ? -7.134 -15.735 -0.652 1.00 98.19 73 LYS A CA 1
ATOM 595 C C . LYS A 1 73 ? -7.002 -15.379 -2.134 1.00 98.19 73 LYS A C 1
ATOM 597 O O . LYS A 1 73 ? -6.038 -15.791 -2.768 1.00 98.19 73 LYS A O 1
ATOM 602 N N . ALA A 1 74 ? -7.893 -14.537 -2.661 1.00 97.94 74 ALA A N 1
ATOM 603 C CA . ALA A 1 74 ? -7.850 -14.122 -4.064 1.00 97.94 74 ALA A CA 1
ATOM 604 C C . ALA A 1 74 ? -6.557 -13.365 -4.431 1.00 97.94 74 ALA A C 1
ATOM 606 O O . ALA A 1 74 ? -6.063 -13.488 -5.550 1.00 97.94 74 ALA A O 1
ATOM 607 N N . ARG A 1 75 ? -5.996 -12.568 -3.509 1.00 97.56 75 ARG A N 1
ATOM 608 C CA . ARG A 1 75 ? -4.705 -11.886 -3.698 1.00 97.56 75 ARG A CA 1
ATOM 609 C C . ARG A 1 75 ? -3.550 -12.886 -3.770 1.00 97.56 75 ARG A C 1
ATOM 611 O O . ARG A 1 75 ? -2.709 -12.746 -4.651 1.00 97.56 75 ARG A O 1
ATOM 618 N N . ILE A 1 76 ? -3.528 -13.878 -2.879 1.00 97.88 76 ILE A N 1
ATOM 619 C CA . ILE A 1 76 ? -2.500 -14.928 -2.851 1.00 97.88 76 ILE A CA 1
ATOM 620 C C . ILE A 1 76 ? -2.594 -15.799 -4.103 1.00 97.88 76 ILE A C 1
ATOM 622 O O . ILE A 1 76 ? -1.581 -16.036 -4.741 1.00 97.88 76 ILE A O 1
ATOM 626 N N . GLU A 1 77 ? -3.792 -16.226 -4.502 1.00 97.44 77 GLU A N 1
ATOM 627 C CA . GLU A 1 77 ? -3.988 -17.009 -5.729 1.00 97.44 77 GLU A CA 1
ATOM 628 C C . GLU A 1 77 ? -3.509 -16.250 -6.969 1.00 97.44 77 GLU A C 1
ATOM 630 O O . GLU A 1 77 ? -2.819 -16.822 -7.806 1.00 97.44 77 GLU A O 1
ATOM 635 N N . ARG A 1 78 ? -3.807 -14.947 -7.068 1.00 94.44 78 ARG A N 1
ATOM 636 C CA . ARG A 1 78 ? -3.283 -14.098 -8.149 1.00 94.44 78 ARG A CA 1
ATOM 637 C C . ARG A 1 78 ? -1.760 -13.991 -8.126 1.00 94.44 78 ARG A C 1
ATOM 639 O O . ARG A 1 78 ? -1.156 -13.983 -9.187 1.00 94.44 78 ARG A O 1
ATOM 646 N N . ALA A 1 79 ? -1.154 -13.876 -6.946 1.00 94.25 79 ALA A N 1
ATOM 647 C CA . ALA A 1 79 ? 0.301 -13.829 -6.817 1.00 94.25 79 ALA A CA 1
ATOM 648 C C . ALA A 1 79 ? 0.956 -15.167 -7.192 1.00 94.25 79 ALA A C 1
ATOM 650 O O . ALA A 1 79 ? 1.973 -15.161 -7.871 1.00 94.25 79 ALA A O 1
ATOM 651 N N . LYS A 1 80 ? 0.347 -16.295 -6.806 1.00 95.31 80 LYS A N 1
ATOM 652 C CA . LYS A 1 80 ? 0.820 -17.636 -7.172 1.00 95.31 80 LYS A CA 1
ATOM 653 C C . LYS A 1 80 ? 0.770 -17.869 -8.675 1.00 95.31 80 LYS A C 1
ATOM 655 O O . LYS A 1 80 ? 1.776 -18.276 -9.225 1.00 95.31 80 LYS A O 1
ATOM 660 N N . ARG A 1 81 ? -0.349 -17.532 -9.332 1.00 93.12 81 ARG A N 1
ATOM 661 C CA . ARG A 1 81 ? -0.475 -17.654 -10.796 1.00 93.12 81 ARG A CA 1
ATOM 662 C C . ARG A 1 81 ? 0.643 -16.905 -11.519 1.00 93.12 81 ARG A C 1
ATOM 664 O O . ARG A 1 81 ? 1.416 -17.537 -12.215 1.00 93.12 81 ARG A O 1
ATOM 671 N N . ARG A 1 82 ? 0.825 -15.612 -11.217 1.00 89.81 82 ARG A N 1
ATOM 672 C CA . ARG A 1 82 ? 1.908 -14.807 -11.812 1.00 89.81 82 ARG A CA 1
ATOM 673 C C . ARG A 1 82 ? 3.311 -15.370 -11.572 1.00 89.81 82 ARG A C 1
ATOM 675 O O . ARG A 1 82 ? 4.190 -15.141 -12.378 1.00 89.81 82 ARG A O 1
ATOM 682 N N . HIS A 1 83 ? 3.540 -16.043 -10.447 1.00 90.56 83 HIS A N 1
ATOM 683 C CA . HIS A 1 83 ? 4.836 -16.657 -10.152 1.00 90.56 83 HIS A CA 1
ATOM 684 C C . HIS A 1 83 ? 5.020 -18.011 -10.862 1.00 90.56 83 HIS A C 1
ATOM 686 O O . HIS A 1 83 ? 6.142 -18.412 -11.152 1.00 90.56 83 HIS A O 1
ATOM 692 N N . GLU A 1 84 ? 3.941 -18.769 -11.057 1.00 92.12 84 GLU A N 1
ATOM 693 C CA . GLU A 1 84 ? 3.963 -20.082 -11.713 1.00 92.12 84 GLU A CA 1
ATOM 694 C C . GLU A 1 84 ? 3.988 -19.969 -13.247 1.00 92.12 84 GLU A C 1
ATOM 696 O O . GLU A 1 84 ? 4.496 -20.877 -13.906 1.00 92.12 84 GLU A O 1
ATOM 701 N N . ASP A 1 85 ? 3.467 -18.874 -13.806 1.00 91.75 85 ASP A N 1
ATOM 702 C CA . ASP A 1 85 ? 3.429 -18.599 -15.242 1.00 91.75 85 ASP A CA 1
ATOM 703 C C . ASP A 1 85 ? 4.842 -18.238 -15.766 1.00 91.75 85 ASP A C 1
ATOM 705 O O . ASP A 1 85 ? 5.376 -17.190 -15.411 1.00 91.75 85 ASP A O 1
ATOM 709 N N . PRO A 1 86 ? 5.472 -19.061 -16.630 1.00 87.75 86 PRO A N 1
ATOM 710 C CA . PRO A 1 86 ? 6.851 -18.839 -17.087 1.00 87.75 86 PRO A CA 1
ATOM 711 C C . PRO A 1 86 ? 7.004 -17.683 -18.090 1.00 87.75 86 PRO A C 1
ATOM 713 O O . PRO A 1 86 ? 8.128 -17.289 -18.391 1.00 87.75 86 PRO A O 1
ATOM 716 N N . ASP A 1 87 ? 5.893 -17.177 -18.630 1.00 88.44 87 ASP A N 1
ATOM 717 C CA . ASP A 1 87 ? 5.863 -16.046 -19.565 1.00 88.44 87 ASP A CA 1
ATOM 718 C C . ASP A 1 87 ? 5.869 -14.682 -18.842 1.00 88.44 87 ASP A C 1
ATOM 720 O O . ASP A 1 87 ? 6.087 -13.649 -19.477 1.00 88.44 87 ASP A O 1
ATOM 724 N N . GLU A 1 88 ? 5.611 -14.662 -17.531 1.00 87.12 88 GLU A N 1
ATOM 725 C CA . GLU A 1 88 ? 5.589 -13.451 -16.707 1.00 87.12 88 GLU A CA 1
ATOM 726 C C . GLU A 1 88 ? 6.989 -13.211 -16.112 1.00 87.12 88 GLU A C 1
ATOM 728 O O . GLU A 1 88 ? 7.510 -14.036 -15.360 1.00 87.12 88 GLU A O 1
ATOM 733 N N . ASP A 1 89 ? 7.607 -12.070 -16.435 1.00 90.06 89 ASP A N 1
ATOM 734 C CA . ASP A 1 89 ? 8.923 -11.676 -15.916 1.00 90.06 89 ASP A CA 1
ATOM 735 C C . ASP A 1 89 ? 8.784 -10.461 -14.977 1.00 90.06 89 ASP A C 1
ATOM 737 O O . ASP A 1 89 ? 8.704 -9.319 -15.447 1.00 90.06 89 ASP A O 1
ATOM 741 N N . PRO A 1 90 ? 8.750 -10.672 -13.646 1.00 88.25 90 PRO A N 1
ATOM 742 C CA . PRO A 1 90 ? 8.535 -9.592 -12.688 1.00 88.25 90 PRO A CA 1
ATOM 743 C C . PRO A 1 90 ? 9.683 -8.573 -12.669 1.00 88.25 90 PRO A C 1
ATOM 745 O O . PRO A 1 90 ? 9.455 -7.420 -12.300 1.00 88.25 90 PRO A O 1
ATOM 748 N N . GLU A 1 91 ? 10.896 -8.973 -13.061 1.00 90.62 91 GLU A N 1
ATOM 749 C CA . GLU A 1 91 ? 12.056 -8.079 -13.102 1.00 90.62 91 GLU A CA 1
ATOM 750 C C . GLU A 1 91 ? 11.935 -7.123 -14.290 1.00 90.62 91 GLU A C 1
ATOM 752 O O . GLU A 1 91 ? 12.052 -5.906 -14.138 1.00 90.62 91 GLU A O 1
ATOM 757 N N . ALA A 1 92 ? 11.588 -7.658 -15.464 1.00 92.44 92 ALA A N 1
ATOM 758 C CA . ALA A 1 92 ? 11.342 -6.839 -16.645 1.00 92.44 92 ALA A CA 1
ATOM 759 C C . ALA A 1 92 ? 10.177 -5.857 -16.428 1.00 92.44 92 ALA A C 1
ATOM 761 O O . ALA A 1 92 ? 10.257 -4.701 -16.849 1.00 92.44 92 ALA A O 1
ATOM 762 N N . GLU A 1 93 ? 9.104 -6.279 -15.752 1.00 91.69 93 GLU A N 1
ATOM 763 C CA . GLU A 1 93 ? 8.001 -5.385 -15.384 1.00 91.69 93 GLU A CA 1
ATOM 764 C C . GLU A 1 93 ? 8.447 -4.264 -14.438 1.00 91.69 93 GLU A C 1
ATOM 766 O O . GLU A 1 93 ? 8.095 -3.100 -14.657 1.00 91.69 93 GLU A O 1
ATOM 771 N N . ALA A 1 94 ? 9.240 -4.585 -13.412 1.00 93.44 94 ALA A N 1
ATOM 772 C CA . ALA A 1 94 ? 9.768 -3.595 -12.478 1.00 93.44 94 ALA A CA 1
ATOM 773 C C . ALA A 1 94 ? 10.653 -2.563 -13.196 1.00 93.44 94 ALA A C 1
ATOM 775 O O . ALA A 1 94 ? 10.462 -1.357 -13.018 1.00 93.44 94 ALA A O 1
ATOM 776 N N . ASP A 1 95 ? 11.542 -3.020 -14.078 1.00 96.12 95 ASP A N 1
ATOM 777 C CA . ASP A 1 95 ? 12.388 -2.160 -14.907 1.00 96.12 95 ASP A CA 1
ATOM 778 C C . ASP A 1 95 ? 11.572 -1.223 -15.803 1.00 96.12 95 ASP A C 1
ATOM 780 O O . ASP A 1 95 ? 11.917 -0.049 -15.975 1.00 96.12 95 ASP A O 1
ATOM 784 N N . LEU A 1 96 ? 10.481 -1.721 -16.392 1.00 95.50 96 LEU A N 1
ATOM 785 C CA . LEU A 1 96 ? 9.576 -0.905 -17.200 1.00 95.50 96 LEU A CA 1
ATOM 786 C C . LEU A 1 96 ? 8.888 0.174 -16.357 1.00 95.50 96 LEU A C 1
ATOM 788 O O . LEU A 1 96 ? 8.813 1.322 -16.797 1.00 95.50 96 LEU A O 1
ATOM 792 N N . VAL A 1 97 ? 8.432 -0.159 -15.147 1.00 95.75 97 VAL A N 1
ATOM 793 C CA . VAL A 1 97 ? 7.817 0.811 -14.227 1.00 95.75 97 VAL A CA 1
ATOM 794 C C . VAL A 1 97 ? 8.823 1.879 -13.800 1.00 95.75 97 VAL A C 1
ATOM 796 O O . VAL A 1 97 ? 8.475 3.057 -13.777 1.00 95.75 97 VAL A O 1
ATOM 799 N N . VAL A 1 98 ? 10.076 1.510 -13.517 1.00 96.62 98 VAL A N 1
ATOM 800 C CA . VAL A 1 98 ? 11.135 2.474 -13.166 1.00 96.62 98 VAL A CA 1
ATOM 801 C C . VAL A 1 98 ? 11.435 3.415 -14.332 1.00 96.62 98 VAL A C 1
ATOM 803 O O . VAL A 1 98 ? 11.553 4.623 -14.128 1.00 96.62 98 VAL A O 1
ATOM 806 N N . LYS A 1 99 ? 11.501 2.893 -15.563 1.00 96.19 99 LYS A N 1
ATOM 807 C CA . LYS A 1 99 ? 11.681 3.715 -16.772 1.00 96.19 99 LYS A CA 1
ATOM 808 C C . LYS A 1 99 ? 10.539 4.715 -16.940 1.00 96.19 99 LYS A C 1
ATOM 810 O O . LYS A 1 99 ? 10.803 5.903 -17.085 1.00 96.19 99 LYS A O 1
ATOM 815 N N . GLN A 1 100 ? 9.291 4.256 -16.833 1.00 95.31 100 GLN A N 1
ATOM 816 C CA . GLN A 1 100 ? 8.109 5.125 -16.886 1.00 95.31 100 GLN A CA 1
ATOM 817 C C . GLN A 1 100 ? 8.112 6.165 -15.761 1.00 95.31 100 GLN A C 1
ATOM 819 O O . GLN A 1 100 ? 7.761 7.320 -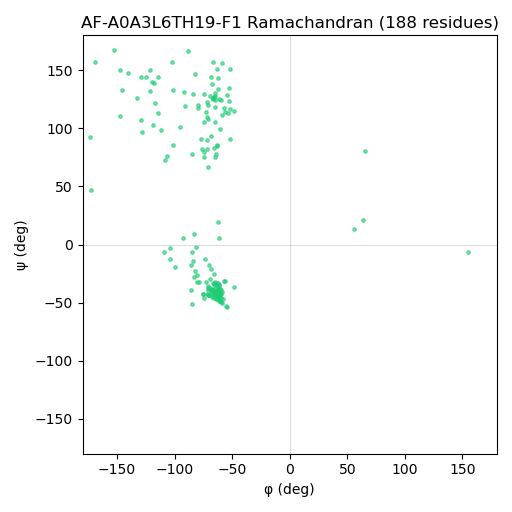15.985 1.00 95.31 100 GLN A O 1
ATOM 824 N N . ALA A 1 101 ? 8.550 5.783 -14.560 1.00 94.31 101 ALA A N 1
ATOM 825 C CA . ALA A 1 101 ? 8.631 6.700 -13.434 1.00 94.31 101 ALA A CA 1
ATOM 826 C C . ALA A 1 101 ? 9.682 7.802 -13.632 1.00 94.31 101 ALA A C 1
ATOM 828 O O . ALA A 1 101 ? 9.478 8.930 -13.186 1.00 94.31 101 ALA A O 1
ATOM 829 N N . GLY A 1 102 ? 10.779 7.498 -14.331 1.00 94.38 102 GLY A N 1
ATOM 830 C CA . GLY A 1 102 ? 11.792 8.482 -14.715 1.00 94.38 102 GLY A CA 1
ATOM 831 C C . GLY A 1 102 ? 11.310 9.498 -15.757 1.00 94.38 102 GLY A C 1
ATOM 832 O O . GLY A 1 102 ? 11.879 10.582 -15.852 1.00 94.38 102 GLY A O 1
ATOM 833 N N . GLU A 1 103 ? 10.257 9.176 -16.512 1.00 95.56 103 GLU A N 1
ATOM 834 C CA . GLU A 1 103 ? 9.651 10.065 -17.510 1.00 95.56 103 GLU A CA 1
ATOM 835 C C . GLU A 1 103 ? 8.618 11.035 -16.911 1.00 95.56 103 GLU A C 1
ATOM 837 O O . GLU A 1 103 ? 8.129 11.915 -17.623 1.00 95.56 103 GLU A O 1
ATOM 842 N N . PHE A 1 104 ? 8.267 10.916 -15.623 1.00 93.75 104 PHE A N 1
ATOM 843 C CA . PHE A 1 104 ? 7.271 11.797 -15.015 1.00 93.75 104 PHE A CA 1
ATOM 844 C C . PHE A 1 104 ? 7.748 13.254 -14.963 1.00 93.75 104 PHE A C 1
ATOM 846 O O . PHE A 1 104 ? 8.772 13.589 -14.369 1.00 93.75 104 PHE A O 1
ATOM 853 N N . VAL A 1 105 ? 6.935 14.139 -15.539 1.00 95.25 105 VAL A N 1
ATOM 854 C CA . VAL A 1 105 ? 7.105 15.595 -15.503 1.00 95.25 105 VAL A CA 1
ATOM 855 C C . VAL A 1 105 ? 5.861 16.215 -14.872 1.00 95.25 105 VAL A C 1
ATOM 857 O O . VAL A 1 105 ? 4.760 15.676 -14.972 1.00 95.25 105 VAL A O 1
ATOM 860 N N . LEU A 1 106 ? 6.029 17.356 -14.203 1.00 93.06 106 LEU A N 1
ATOM 861 C CA . LEU A 1 106 ? 4.914 18.127 -13.659 1.00 93.06 106 LEU A CA 1
ATOM 862 C C . LEU A 1 106 ? 4.036 18.656 -14.802 1.00 93.06 106 LEU A C 1
ATOM 864 O O . LEU A 1 106 ? 4.414 19.603 -15.489 1.00 93.06 106 LEU A O 1
ATOM 868 N N . GLU A 1 107 ? 2.864 18.051 -14.996 1.00 92.44 107 GLU A N 1
ATOM 869 C CA . GLU A 1 107 ? 1.907 18.495 -16.017 1.00 92.44 107 GLU A CA 1
ATOM 870 C C . GLU A 1 107 ? 1.174 19.776 -15.599 1.00 92.44 107 GLU A C 1
ATOM 872 O O . GLU A 1 107 ? 0.966 20.672 -16.414 1.00 92.44 107 GLU A O 1
ATOM 877 N N . CYS A 1 108 ? 0.758 19.862 -14.333 1.00 89.12 108 CYS A N 1
ATOM 878 C CA . CYS A 1 108 ? -0.064 20.948 -13.803 1.00 89.12 108 CYS A CA 1
ATOM 879 C C . CYS A 1 108 ? 0.274 21.225 -12.333 1.00 89.12 108 CYS A C 1
ATOM 881 O O . CYS A 1 108 ? 0.632 20.319 -11.582 1.00 89.12 108 CYS A O 1
ATOM 883 N N . SER A 1 109 ? 0.102 22.481 -11.921 1.00 90.88 109 SER A N 1
ATOM 884 C CA . SER A 1 109 ? 0.166 22.915 -10.526 1.00 90.88 109 SER A CA 1
ATOM 885 C C . SER A 1 109 ? -1.036 23.808 -10.245 1.00 90.88 109 SER A C 1
ATOM 887 O O . SER A 1 109 ? -1.255 24.785 -10.957 1.00 90.88 109 SER A O 1
ATOM 889 N N . GLU A 1 110 ? -1.803 23.484 -9.210 1.00 88.06 110 GLU A N 1
ATOM 890 C CA . GLU A 1 110 ? -2.969 24.255 -8.770 1.00 88.06 110 GLU A CA 1
ATOM 891 C C . GLU A 1 110 ? -2.739 24.737 -7.334 1.00 88.06 110 GLU A C 1
ATOM 893 O O . GLU A 1 110 ? -2.189 24.009 -6.505 1.00 88.06 110 GLU A O 1
ATOM 898 N N . ILE A 1 111 ? -3.132 25.980 -7.045 1.00 88.19 111 ILE A N 1
ATOM 899 C CA . ILE A 1 111 ? -3.074 26.538 -5.691 1.00 88.19 111 ILE A CA 1
ATOM 900 C C . ILE A 1 111 ? -4.282 26.000 -4.922 1.00 88.19 111 ILE A C 1
ATOM 902 O O . ILE A 1 111 ? -5.418 26.253 -5.313 1.00 88.19 111 ILE A O 1
ATOM 906 N N . GLY A 1 112 ? -4.034 25.238 -3.855 1.00 85.56 112 GLY A N 1
ATOM 907 C CA . GLY A 1 112 ? -5.096 24.603 -3.072 1.00 85.56 112 GLY A CA 1
ATOM 908 C C . GLY A 1 112 ? -5.704 25.503 -1.994 1.00 85.56 112 GLY A C 1
ATOM 909 O O . GLY A 1 112 ? -6.921 25.620 -1.909 1.00 85.56 112 GLY A O 1
ATOM 910 N N . ASP A 1 113 ? -4.864 26.108 -1.159 1.00 85.31 113 ASP A N 1
ATOM 911 C CA . ASP A 1 113 ? -5.258 26.942 -0.017 1.00 85.31 113 ASP A CA 1
ATOM 912 C C . ASP A 1 113 ? -4.143 27.970 0.258 1.00 85.31 113 ASP A C 1
ATOM 914 O O . ASP A 1 113 ? -3.024 27.823 -0.242 1.00 85.31 113 ASP A O 1
ATOM 918 N N . ASP A 1 114 ? -4.421 28.985 1.078 1.00 87.50 114 ASP A N 1
ATOM 919 C CA . ASP A 1 114 ? -3.423 29.963 1.545 1.00 87.50 114 ASP A CA 1
ATOM 920 C C . ASP A 1 114 ? -2.411 29.332 2.525 1.00 87.50 114 ASP A C 1
ATOM 922 O O . ASP A 1 114 ? -1.340 29.877 2.802 1.00 87.50 114 ASP A O 1
ATOM 926 N N . ARG A 1 115 ? -2.762 28.168 3.079 1.00 86.44 115 ARG A N 1
ATOM 927 C CA . ARG A 1 115 ? -1.979 27.393 4.047 1.00 86.44 115 ARG A CA 1
ATOM 928 C C . ARG A 1 115 ? -1.282 26.211 3.363 1.00 86.44 115 ARG A C 1
ATOM 930 O O . ARG A 1 115 ? -1.751 25.724 2.334 1.00 86.44 115 ARG A O 1
ATOM 937 N N . PRO A 1 116 ? -0.186 25.685 3.941 1.00 89.75 116 PRO A N 1
ATOM 938 C CA . PRO A 1 116 ? 0.458 24.496 3.395 1.00 89.75 116 PRO A CA 1
ATOM 939 C C . PRO A 1 116 ? -0.472 23.279 3.485 1.00 89.75 116 PRO A C 1
ATOM 941 O O . PRO A 1 116 ? -0.998 22.972 4.553 1.00 89.75 116 PRO A O 1
ATOM 944 N N . LEU A 1 117 ? -0.639 22.557 2.377 1.00 88.50 117 LEU A N 1
ATOM 945 C CA . LEU A 1 117 ? -1.410 21.313 2.343 1.00 88.50 117 LEU A CA 1
ATOM 946 C C . LEU A 1 117 ? -0.700 20.210 3.150 1.00 88.50 117 LEU A C 1
ATOM 948 O O . LEU A 1 117 ? 0.514 20.042 3.055 1.00 88.50 117 LEU A O 1
ATOM 952 N N . THR A 1 118 ? -1.463 19.437 3.924 1.00 90.75 118 THR A N 1
ATOM 953 C CA . THR A 1 118 ? -0.969 18.333 4.770 1.00 90.75 118 THR A CA 1
ATOM 954 C C . THR A 1 118 ? -1.160 16.955 4.152 1.00 90.75 118 THR A C 1
ATOM 956 O O . THR A 1 118 ? -0.505 16.004 4.571 1.00 90.75 118 THR A O 1
ATOM 959 N N . GLY A 1 119 ? -2.051 16.820 3.172 1.00 90.50 119 GLY A N 1
ATOM 960 C CA . GLY A 1 119 ? -2.356 15.529 2.574 1.00 90.50 119 GLY A CA 1
ATOM 961 C C . GLY A 1 119 ? -3.191 15.642 1.308 1.00 90.50 119 GLY A C 1
ATOM 962 O O . GLY A 1 119 ? -3.897 16.628 1.088 1.00 90.50 119 GLY A O 1
ATOM 963 N N . CYS A 1 120 ? -3.106 14.609 0.472 1.00 92.00 120 CYS A N 1
ATOM 964 C CA . CYS A 1 120 ? -3.952 14.448 -0.700 1.00 92.00 120 CYS A CA 1
ATOM 965 C C . CYS A 1 120 ? -4.368 12.979 -0.890 1.00 92.00 120 CYS A C 1
ATOM 967 O O . CYS A 1 120 ? -3.641 12.058 -0.518 1.00 92.00 120 CYS A O 1
ATOM 969 N N . SER A 1 121 ? -5.564 12.743 -1.432 1.00 93.00 121 SER A N 1
ATOM 970 C CA . SER A 1 121 ? -6.078 11.396 -1.702 1.00 93.00 121 SER A CA 1
ATOM 971 C C . SER A 1 121 ? -6.939 11.371 -2.959 1.00 93.00 121 SER A C 1
ATOM 973 O O . SER A 1 121 ? -7.817 12.215 -3.140 1.00 93.00 121 SER A O 1
ATOM 975 N N . PHE A 1 122 ? -6.701 10.391 -3.828 1.00 94.12 122 PHE A N 1
ATOM 976 C CA . PHE A 1 122 ? -7.499 10.186 -5.032 1.00 94.12 122 PHE A CA 1
ATOM 977 C C . PHE A 1 122 ? -8.779 9.399 -4.736 1.00 94.12 122 PHE A C 1
ATOM 979 O O . PHE A 1 122 ? -8.804 8.476 -3.920 1.00 94.12 122 PHE A O 1
ATOM 986 N N . SER A 1 123 ? -9.842 9.715 -5.476 1.00 93.62 123 SER A N 1
ATOM 987 C CA . SER A 1 123 ? -11.013 8.841 -5.591 1.00 93.62 123 SER A CA 1
ATOM 988 C C . SER A 1 123 ? -10.626 7.469 -6.160 1.00 93.62 123 SER A C 1
AT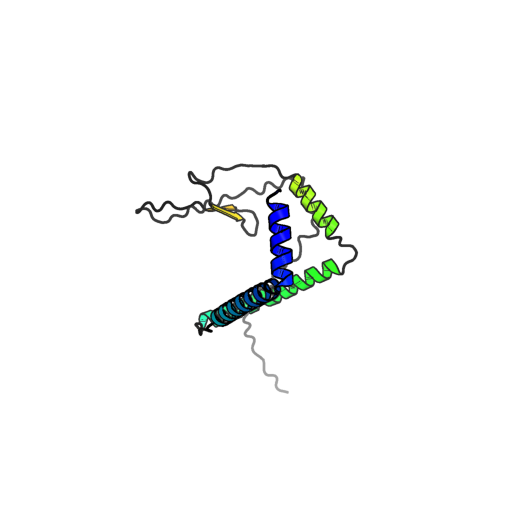OM 990 O O . SER A 1 123 ? -9.660 7.346 -6.912 1.00 93.62 123 SER A O 1
ATOM 992 N N . ARG A 1 124 ? -11.432 6.435 -5.875 1.00 92.50 124 ARG A N 1
ATOM 993 C CA . ARG A 1 124 ? -11.260 5.082 -6.443 1.00 92.50 124 ARG A CA 1
ATOM 994 C C . ARG A 1 124 ? -11.252 5.072 -7.973 1.00 92.50 124 ARG A C 1
ATOM 996 O O . ARG A 1 124 ? -10.561 4.247 -8.557 1.00 92.50 124 ARG A O 1
ATOM 1003 N N . ASP A 1 125 ? -11.982 6.001 -8.587 1.00 92.06 125 ASP A N 1
ATOM 1004 C CA . ASP A 1 125 ? -12.070 6.150 -10.044 1.00 92.06 125 ASP A CA 1
ATOM 1005 C C . ASP A 1 125 ? -11.030 7.143 -10.598 1.00 92.06 125 ASP A C 1
ATOM 1007 O O . ASP A 1 125 ? -11.078 7.498 -11.772 1.00 92.06 125 ASP A O 1
ATOM 1011 N N . ALA A 1 126 ? -10.128 7.647 -9.743 1.00 87.88 126 ALA A N 1
ATOM 1012 C CA . ALA A 1 126 ? -9.106 8.654 -10.044 1.00 87.88 126 ALA A CA 1
ATOM 1013 C C . ALA A 1 126 ? -9.629 9.982 -10.644 1.00 87.88 126 ALA A C 1
ATOM 1015 O O . ALA A 1 126 ? -8.849 10.796 -11.124 1.00 87.88 126 ALA A O 1
ATOM 1016 N N . SER A 1 127 ? -10.940 10.243 -10.595 1.00 90.44 127 SER A N 1
ATOM 1017 C CA . SER A 1 127 ? -11.558 11.443 -11.186 1.00 90.44 127 SER A CA 1
ATOM 1018 C C . SER A 1 127 ? -11.553 12.680 -10.282 1.00 90.44 127 SER A C 1
ATOM 1020 O O . SER A 1 127 ? -11.831 13.787 -10.740 1.00 90.44 127 SER A O 1
ATOM 1022 N N . LEU A 1 128 ? -11.349 12.480 -8.980 1.00 89.50 128 LEU A N 1
ATOM 1023 C CA . LEU A 1 128 ? -11.354 13.525 -7.957 1.00 89.50 128 LEU A CA 1
ATOM 1024 C C . LEU A 1 128 ? -10.081 13.409 -7.125 1.00 89.50 128 LEU A C 1
ATOM 1026 O O . LEU A 1 128 ? -9.659 12.289 -6.814 1.00 89.50 128 LEU A O 1
ATOM 1030 N N . LEU A 1 129 ? -9.549 14.558 -6.715 1.00 88.94 129 LEU A N 1
ATOM 1031 C CA . LEU A 1 129 ? -8.470 14.673 -5.743 1.00 88.94 129 LEU A CA 1
ATOM 1032 C C . LEU A 1 129 ? -8.994 15.437 -4.524 1.00 88.94 129 LEU A C 1
ATOM 1034 O O . LEU A 1 129 ? -9.472 16.560 -4.653 1.00 88.94 129 LEU A O 1
ATOM 1038 N N . ALA A 1 130 ? -8.927 14.816 -3.352 1.00 90.38 130 ALA A N 1
ATOM 1039 C CA . ALA A 1 130 ? -9.195 15.474 -2.082 1.00 90.38 130 ALA A CA 1
ATOM 1040 C C . ALA A 1 130 ? -7.880 16.017 -1.520 1.00 90.38 130 ALA A C 1
ATOM 1042 O O . ALA A 1 130 ? -6.902 15.273 -1.452 1.00 90.38 130 ALA A O 1
ATOM 1043 N N . THR A 1 131 ? -7.863 17.277 -1.097 1.00 89.75 131 THR A N 1
ATOM 1044 C CA . THR A 1 131 ? -6.730 17.912 -0.413 1.00 89.75 131 THR A CA 1
ATOM 1045 C C . THR A 1 131 ? -7.120 18.269 1.020 1.00 89.75 131 THR A C 1
ATOM 1047 O O . THR A 1 131 ? -8.270 18.611 1.300 1.00 89.75 131 THR A O 1
ATOM 1050 N N . SER A 1 132 ? -6.174 18.150 1.951 1.00 88.81 132 SER A N 1
ATOM 1051 C CA . SER A 1 132 ? -6.339 18.575 3.340 1.00 88.81 132 SER A CA 1
ATOM 1052 C C . SER A 1 132 ? -5.335 19.666 3.677 1.00 88.81 132 SER A C 1
ATOM 1054 O O . SER A 1 132 ? -4.170 19.590 3.297 1.00 88.81 132 SER A O 1
ATOM 1056 N N . SER A 1 133 ? -5.796 20.664 4.419 1.00 86.12 133 SER A N 1
ATOM 1057 C CA . SER A 1 133 ? -5.015 21.786 4.938 1.00 86.12 133 SER A CA 1
ATOM 1058 C C . SER A 1 133 ? -5.205 21.829 6.458 1.00 86.12 133 SER A C 1
ATOM 1060 O O . SER A 1 133 ? -6.283 21.457 6.941 1.00 86.12 133 SER A O 1
ATOM 1062 N N . PRO A 1 134 ? -4.183 22.193 7.250 1.00 82.94 134 PRO A N 1
ATOM 1063 C CA . PRO A 1 134 ? -4.327 22.285 8.689 1.00 82.94 134 PRO A CA 1
ATOM 1064 C C . PRO A 1 134 ? -5.291 23.426 9.020 1.00 82.94 134 PRO A C 1
ATOM 1066 O O . PRO A 1 134 ? -5.102 24.570 8.602 1.00 82.94 134 PRO A O 1
ATOM 1069 N N . LEU A 1 135 ? -6.322 23.118 9.805 1.00 72.31 135 LEU A N 1
ATOM 1070 C CA . LEU A 1 135 ? -7.201 24.143 10.348 1.00 72.31 135 LEU A CA 1
ATOM 1071 C C . LEU A 1 135 ? -6.389 24.987 11.343 1.00 72.31 135 LEU A C 1
ATOM 1073 O O . LEU A 1 135 ? -5.830 24.440 12.296 1.00 72.31 135 LEU A O 1
ATOM 1077 N N . ALA A 1 136 ? -6.341 26.310 11.170 1.00 54.62 136 ALA A N 1
ATOM 1078 C CA . ALA A 1 136 ? -6.051 27.160 12.318 1.00 54.62 136 ALA A CA 1
ATOM 1079 C C . ALA A 1 136 ? -7.254 27.094 13.251 1.00 54.62 136 ALA A C 1
ATOM 1081 O O . ALA A 1 136 ? -8.387 27.325 12.830 1.00 54.62 136 ALA A O 1
ATOM 1082 N N . ALA A 1 137 ? -7.004 26.786 14.518 1.00 47.78 137 ALA A N 1
ATOM 1083 C CA . ALA A 1 137 ? -7.970 26.983 15.580 1.00 47.78 137 ALA A CA 1
ATOM 1084 C C . ALA A 1 137 ? -8.138 28.491 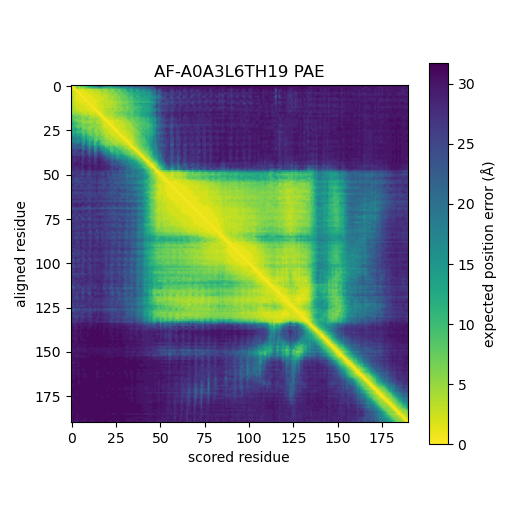15.850 1.00 47.78 137 ALA A C 1
ATOM 1086 O O . ALA A 1 137 ? -7.757 28.978 16.909 1.00 47.78 137 ALA A O 1
ATOM 1087 N N . ASP A 1 138 ? -8.693 29.241 14.895 1.00 41.53 138 ASP A N 1
ATOM 1088 C CA . ASP A 1 138 ? -9.314 30.520 15.221 1.00 41.53 138 ASP A CA 1
ATOM 1089 C C . ASP A 1 138 ? -10.649 30.194 15.893 1.00 41.53 138 ASP A C 1
ATOM 1091 O O . ASP A 1 138 ? -11.602 29.709 15.277 1.00 41.53 138 ASP A O 1
ATOM 1095 N N . LEU A 1 139 ? -10.666 30.380 17.213 1.00 39.97 139 LEU A N 1
ATOM 1096 C CA . LEU A 1 139 ? -11.826 30.269 18.091 1.00 39.97 139 LEU A CA 1
ATOM 1097 C C . LEU A 1 139 ? -12.981 31.130 17.545 1.00 39.97 139 LEU A C 1
ATOM 1099 O O . LEU A 1 139 ? -13.081 32.306 17.882 1.00 39.97 139 LEU A 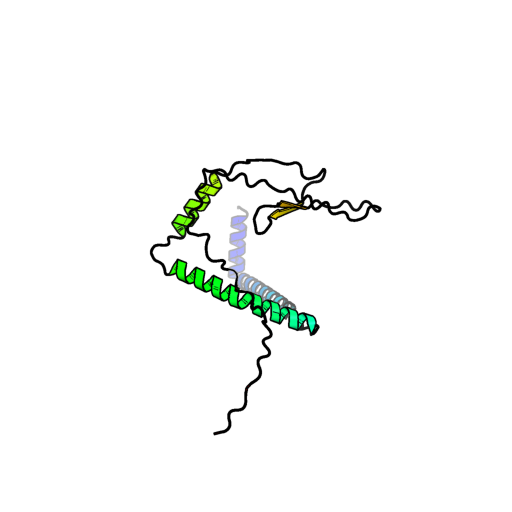O 1
ATOM 1103 N N . GLY A 1 140 ? -13.864 30.573 16.710 1.00 47.72 140 GLY A N 1
ATOM 1104 C CA . GLY A 1 140 ? -15.106 31.268 16.352 1.00 47.72 140 GLY A CA 1
ATOM 1105 C C . GLY A 1 140 ? -15.790 30.938 15.028 1.00 47.72 140 GLY A C 1
ATOM 1106 O O . GLY A 1 140 ? -16.905 31.414 14.833 1.00 47.72 140 GLY A O 1
ATOM 1107 N N . ALA A 1 141 ? -15.215 30.132 14.134 1.00 38.31 141 ALA A N 1
ATOM 1108 C CA . ALA A 1 141 ? -15.894 29.752 12.892 1.00 38.31 141 ALA A CA 1
ATOM 1109 C C . ALA A 1 141 ? -16.055 28.232 12.786 1.00 38.31 141 ALA A C 1
ATOM 1111 O O . ALA A 1 141 ? -15.125 27.470 13.035 1.00 38.31 141 ALA A O 1
ATOM 1112 N N . ALA A 1 142 ? -17.276 27.804 12.456 1.00 40.00 142 ALA A N 1
ATOM 1113 C CA . ALA A 1 142 ? -17.668 26.407 12.302 1.00 40.00 142 ALA A CA 1
ATOM 1114 C C . ALA A 1 142 ? -16.719 25.637 11.360 1.00 40.00 142 ALA A C 1
ATOM 1116 O O . ALA A 1 142 ? -16.173 26.234 10.431 1.00 40.00 142 ALA A O 1
ATOM 1117 N N . PRO A 1 143 ? -16.552 24.313 11.541 1.00 42.69 143 PRO A N 1
ATOM 1118 C CA . PRO A 1 143 ? -15.681 23.506 10.699 1.00 42.69 143 PRO A CA 1
ATOM 1119 C C . PRO A 1 143 ? -16.333 23.279 9.331 1.00 42.69 143 PRO A C 1
ATOM 1121 O O . PRO A 1 143 ? -16.835 22.198 9.033 1.00 42.69 143 PRO A O 1
ATOM 1124 N N . SER A 1 144 ? -16.343 24.289 8.466 1.00 41.88 144 SER A N 1
ATOM 1125 C CA . SER A 1 144 ? -16.468 24.034 7.040 1.00 41.88 144 SER A CA 1
ATOM 1126 C C . SER A 1 144 ? -15.098 23.563 6.583 1.00 41.88 144 SER A C 1
ATOM 1128 O O . SER A 1 144 ? -14.241 24.374 6.256 1.00 41.88 144 SER A O 1
ATOM 1130 N N . SER A 1 145 ? -14.857 22.256 6.611 1.00 47.53 145 SER A N 1
ATOM 1131 C CA . SER A 1 145 ? -13.811 21.674 5.780 1.00 47.53 145 SER A CA 1
ATOM 1132 C C . SER A 1 145 ? -14.185 22.028 4.341 1.00 47.53 145 SER A C 1
ATOM 1134 O O . SER A 1 145 ? -15.209 21.519 3.869 1.00 47.53 145 SER A O 1
ATOM 1136 N N . PRO A 1 146 ? -13.453 22.897 3.623 1.00 46.53 146 PRO A N 1
ATOM 1137 C CA . PRO A 1 146 ? -13.659 22.969 2.198 1.00 46.53 146 PRO A CA 1
ATOM 1138 C C . PRO A 1 146 ? -13.055 21.674 1.660 1.00 46.53 146 PRO A C 1
ATOM 1140 O O . PRO A 1 146 ? -11.865 21.585 1.383 1.00 46.53 146 PRO A O 1
ATOM 1143 N N . LEU A 1 147 ? -13.867 20.621 1.569 1.00 45.38 147 LEU A N 1
ATOM 1144 C CA . LEU A 1 147 ? -13.591 19.543 0.636 1.00 45.38 147 LEU A CA 1
ATOM 1145 C C . LEU A 1 147 ? -13.670 20.189 -0.743 1.00 45.38 147 LEU A C 1
ATOM 1147 O O . LEU A 1 147 ? -14.729 20.206 -1.371 1.00 45.38 147 LEU A O 1
ATOM 1151 N N . LEU A 1 148 ? -12.567 20.789 -1.187 1.00 49.53 148 LEU A N 1
ATOM 1152 C CA . LEU A 1 148 ? -12.449 21.273 -2.545 1.00 49.53 148 LEU A CA 1
ATOM 1153 C C . LEU A 1 148 ? -12.314 20.032 -3.431 1.00 49.53 148 LEU A C 1
ATOM 1155 O O . LEU A 1 148 ? -11.229 19.563 -3.749 1.00 49.53 148 LEU A O 1
ATOM 1159 N N . SER A 1 149 ? -13.459 19.434 -3.754 1.00 50.94 149 SER A N 1
ATOM 1160 C CA . SER A 1 149 ? -13.577 18.347 -4.716 1.00 50.94 149 SER A CA 1
ATOM 1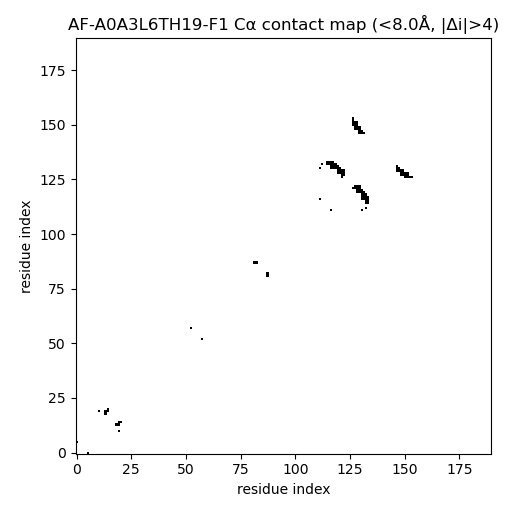161 C C . SER A 1 149 ? -13.437 18.948 -6.112 1.00 50.94 149 SER A C 1
ATOM 1163 O O . SER A 1 149 ? -14.438 19.165 -6.799 1.00 50.94 149 SER A O 1
ATOM 1165 N N . GLN A 1 150 ? -12.208 19.216 -6.547 1.00 55.41 150 GLN A N 1
ATOM 1166 C CA . GLN A 1 150 ? -11.993 19.567 -7.945 1.00 55.41 150 GLN A CA 1
ATOM 1167 C C . GLN A 1 150 ? -12.185 18.314 -8.800 1.00 55.41 150 GLN A C 1
ATOM 1169 O O . GLN A 1 150 ? -11.538 17.279 -8.611 1.00 55.41 150 GLN A O 1
ATOM 1174 N N . ARG A 1 151 ? -13.120 18.409 -9.748 1.00 47.47 151 ARG A N 1
ATOM 1175 C CA . ARG A 1 151 ? -13.280 17.425 -10.817 1.00 47.47 151 ARG A CA 1
ATOM 1176 C C . ARG A 1 151 ? -12.115 17.607 -11.768 1.00 47.47 151 ARG A C 1
ATOM 1178 O O . ARG A 1 151 ? -12.080 18.592 -12.497 1.00 47.47 151 ARG A O 1
ATOM 1185 N N . TRP A 1 152 ? -11.193 16.654 -11.787 1.00 48.03 152 TRP A N 1
ATOM 1186 C CA . TRP A 1 152 ? -10.205 16.624 -12.851 1.00 48.03 152 TRP A CA 1
ATOM 1187 C C . TRP A 1 152 ? -10.923 16.199 -14.136 1.00 48.03 152 TRP A C 1
ATOM 1189 O O . TRP A 1 152 ? -11.547 15.128 -14.163 1.00 48.03 152 TRP A O 1
ATOM 1199 N N . PRO A 1 153 ? -10.923 17.022 -15.203 1.00 40.25 153 PRO A N 1
ATOM 1200 C CA . PRO A 1 153 ? -11.360 16.537 -16.497 1.00 40.25 153 PRO A CA 1
ATOM 1201 C C . PRO A 1 153 ? -10.402 15.414 -16.885 1.00 40.25 153 PRO A C 1
ATOM 1203 O O . PRO A 1 153 ? -9.186 15.597 -16.874 1.00 40.25 153 PRO A O 1
ATOM 1206 N N . ALA A 1 154 ? -10.953 14.239 -17.191 1.00 37.41 154 ALA A N 1
ATOM 1207 C CA . ALA A 1 154 ? -10.202 13.105 -17.707 1.00 37.41 154 ALA A CA 1
ATOM 1208 C C . ALA A 1 154 ? -9.642 13.459 -19.093 1.00 37.41 154 ALA A C 1
ATOM 1210 O O . ALA A 1 154 ? -10.164 13.039 -20.125 1.00 37.41 154 ALA A O 1
ATOM 1211 N N . THR A 1 155 ? -8.594 14.273 -19.131 1.00 42.59 155 THR A N 1
ATOM 1212 C CA . THR A 1 155 ? -7.836 14.548 -20.341 1.00 42.59 155 THR A CA 1
ATOM 1213 C C . THR A 1 155 ? -6.820 13.431 -20.437 1.00 42.59 155 THR A C 1
ATOM 1215 O O . THR A 1 155 ? -5.678 13.571 -20.031 1.00 42.59 155 THR A O 1
ATOM 1218 N N . THR A 1 156 ? -7.267 12.259 -20.887 1.00 39.03 156 THR A N 1
ATOM 1219 C CA . THR A 1 156 ? -6.362 11.146 -21.178 1.00 39.03 156 THR A CA 1
ATOM 1220 C C . THR A 1 156 ? -5.338 11.622 -22.213 1.00 39.03 156 THR A C 1
ATOM 1222 O O . THR A 1 156 ? -5.757 11.933 -23.339 1.00 39.03 156 THR A O 1
ATOM 1225 N N . PRO A 1 157 ? -4.025 11.666 -21.923 1.00 35.19 157 PRO A N 1
ATOM 1226 C CA . PRO A 1 157 ? -3.050 11.794 -22.988 1.00 35.19 157 PRO A CA 1
ATOM 1227 C C . PRO A 1 157 ? -3.144 10.521 -23.836 1.00 35.19 157 PRO A C 1
ATOM 1229 O O . PRO A 1 157 ? -2.919 9.408 -23.364 1.00 35.19 157 PRO A O 1
ATOM 1232 N N . ARG A 1 158 ? -3.504 10.675 -25.116 1.00 40.31 158 ARG A N 1
ATOM 1233 C CA . ARG A 1 158 ? -3.647 9.583 -26.102 1.00 40.31 158 ARG A CA 1
ATOM 1234 C C . ARG A 1 158 ? -2.345 8.805 -26.381 1.00 40.31 158 ARG A C 1
ATOM 1236 O O . ARG A 1 158 ? -2.349 7.942 -27.252 1.00 40.31 158 ARG A O 1
ATOM 1243 N N . HIS A 1 159 ? -1.258 9.084 -25.664 1.00 34.78 159 HIS A N 1
ATOM 1244 C CA . HIS A 1 159 ? 0.059 8.492 -25.892 1.00 34.78 159 HIS A CA 1
ATOM 1245 C C . HIS A 1 159 ? 0.525 7.499 -24.827 1.00 34.78 159 HIS A C 1
ATOM 1247 O O . HIS A 1 159 ? 1.502 6.801 -25.074 1.00 34.78 159 HIS A O 1
ATOM 1253 N N . VAL A 1 160 ? -0.206 7.322 -23.722 1.00 35.53 160 VAL A N 1
ATOM 1254 C CA . VAL A 1 160 ? 0.052 6.201 -22.810 1.00 35.53 160 VAL A CA 1
ATOM 1255 C C . VAL A 1 160 ? -0.984 5.122 -23.086 1.00 35.53 160 VAL A C 1
ATOM 1257 O O . VAL A 1 160 ? -2.050 5.055 -22.473 1.00 35.53 160 VAL A O 1
ATOM 1260 N N . ALA A 1 161 ? -0.682 4.270 -24.064 1.00 31.03 161 ALA A N 1
ATOM 1261 C CA . ALA A 1 161 ? -1.312 2.965 -24.147 1.00 31.03 161 ALA A CA 1
ATOM 1262 C C . ALA A 1 161 ? -0.857 2.158 -22.924 1.00 31.03 161 ALA A C 1
ATOM 1264 O O . ALA A 1 161 ? 0.080 1.371 -23.000 1.00 31.03 161 ALA A O 1
ATOM 1265 N N . VAL A 1 162 ? -1.528 2.353 -21.785 1.00 34.12 162 VAL A N 1
ATOM 1266 C CA . VAL A 1 162 ? -1.545 1.341 -20.729 1.00 34.12 162 VAL A CA 1
ATOM 1267 C C . VAL A 1 162 ? -1.978 0.053 -21.428 1.00 34.12 162 VAL A C 1
ATOM 1269 O O . VAL A 1 162 ? -3.027 0.074 -22.091 1.00 34.12 162 VAL A O 1
ATOM 1272 N N . PRO A 1 163 ? -1.202 -1.044 -21.375 1.00 30.81 163 PRO A N 1
ATOM 1273 C CA . PRO A 1 163 ? -1.624 -2.286 -21.989 1.00 30.81 163 PRO A CA 1
ATOM 1274 C C . PRO A 1 163 ? -3.006 -2.630 -21.435 1.00 30.81 163 PRO A C 1
ATOM 1276 O O . PRO A 1 163 ? -3.185 -2.929 -20.254 1.00 30.81 163 PRO A O 1
ATOM 1279 N N . ARG A 1 164 ? -4.011 -2.580 -22.315 1.00 34.78 164 ARG A N 1
ATOM 1280 C CA . ARG A 1 164 ? -5.425 -2.910 -22.062 1.00 34.78 164 ARG A CA 1
ATOM 1281 C C . ARG A 1 164 ? -5.640 -4.383 -21.660 1.00 34.78 164 ARG A C 1
ATOM 1283 O O . ARG A 1 164 ? -6.751 -4.888 -21.769 1.00 34.78 164 ARG A O 1
ATOM 1290 N N . ARG A 1 165 ? -4.597 -5.084 -21.209 1.00 35.34 165 ARG A N 1
ATOM 1291 C CA . ARG A 1 165 ? -4.622 -6.493 -20.806 1.00 35.34 165 ARG A CA 1
ATOM 1292 C C . ARG A 1 165 ? -4.597 -6.734 -19.296 1.00 35.34 165 ARG A C 1
ATOM 1294 O O . ARG A 1 165 ? -4.982 -7.823 -18.899 1.00 35.34 165 ARG A O 1
ATOM 1301 N N . CYS A 1 166 ? -4.303 -5.733 -18.460 1.00 31.27 166 CYS A N 1
ATOM 1302 C CA . CYS A 1 166 ? -4.367 -5.899 -16.994 1.00 31.27 166 CYS A CA 1
ATOM 1303 C C . CYS A 1 166 ? -5.605 -5.263 -16.334 1.00 31.27 166 CYS A C 1
ATOM 1305 O O . CYS A 1 166 ? -5.836 -5.428 -15.138 1.00 31.27 166 CYS A O 1
ATOM 1307 N N . LEU A 1 167 ? -6.452 -4.583 -17.111 1.00 35.69 167 LEU A N 1
ATOM 1308 C CA . LEU A 1 167 ? -7.719 -4.014 -16.651 1.00 35.69 167 LEU A CA 1
ATOM 1309 C C . LEU A 1 167 ? -8.889 -4.829 -17.189 1.00 35.69 167 LEU A C 1
ATOM 1311 O O . LEU A 1 167 ? -9.527 -4.385 -18.125 1.00 35.69 167 LEU A O 1
ATOM 1315 N N . LEU A 1 168 ? -9.163 -6.001 -16.617 1.00 36.03 168 LEU A N 1
ATOM 1316 C CA . LEU A 1 168 ? -10.491 -6.632 -16.593 1.00 36.03 168 LEU A CA 1
ATOM 1317 C C . LEU A 1 168 ? -10.406 -7.875 -15.693 1.00 36.03 168 LEU A C 1
ATOM 1319 O O . LEU A 1 168 ? -10.047 -8.942 -16.169 1.00 36.03 168 LEU A O 1
ATOM 1323 N N . LEU A 1 169 ? -10.719 -7.733 -14.399 1.00 34.50 169 LEU A N 1
ATOM 1324 C CA . LEU A 1 169 ? -11.317 -8.783 -13.545 1.00 34.50 169 LEU A CA 1
ATOM 1325 C C . LEU A 1 169 ? -11.713 -8.207 -12.170 1.00 34.50 169 LEU A C 1
ATOM 1327 O O . LEU A 1 169 ? -11.465 -8.778 -11.112 1.00 34.50 169 LEU A O 1
ATOM 1331 N N . THR A 1 170 ? -12.382 -7.057 -12.180 1.00 36.72 170 THR A N 1
ATOM 1332 C CA . THR A 1 170 ? -13.345 -6.705 -11.130 1.00 36.72 170 THR A CA 1
ATOM 1333 C C . THR A 1 170 ? -14.734 -6.791 -11.745 1.00 36.72 170 THR A C 1
ATOM 1335 O O . THR A 1 170 ? -15.380 -5.792 -12.046 1.00 36.72 170 THR A O 1
ATOM 1338 N N . SER A 1 171 ? -15.196 -8.018 -11.983 1.00 34.88 171 SER A N 1
ATOM 1339 C CA . SER A 1 171 ? -16.616 -8.248 -12.236 1.00 34.88 171 SER A CA 1
ATOM 1340 C C . SER A 1 171 ? -17.407 -7.840 -10.985 1.00 34.88 171 SER A C 1
ATOM 1342 O O . SER A 1 171 ? -17.017 -8.223 -9.876 1.00 34.88 171 SER A O 1
ATOM 1344 N N . PRO A 1 172 ? -18.510 -7.086 -11.116 1.00 38.16 172 PRO A N 1
ATOM 1345 C CA . PRO A 1 172 ? -19.423 -6.881 -10.005 1.00 38.16 172 PRO A CA 1
ATOM 1346 C C . PRO A 1 172 ? -20.081 -8.225 -9.673 1.00 38.16 172 PRO A C 1
ATOM 1348 O O . PRO A 1 172 ? -20.647 -8.882 -10.547 1.00 38.16 172 PRO A O 1
ATOM 1351 N N . LEU A 1 173 ? -19.993 -8.649 -8.410 1.00 36.50 173 LEU A N 1
ATOM 1352 C CA . LEU A 1 173 ? -20.824 -9.734 -7.884 1.00 36.50 173 LEU A CA 1
ATOM 1353 C C . LEU A 1 173 ? -22.301 -9.413 -8.188 1.00 36.50 173 LEU A C 1
ATOM 1355 O O . LEU A 1 173 ? -22.719 -8.269 -7.974 1.00 36.50 173 LEU A O 1
ATOM 1359 N N . PRO A 1 174 ? -23.102 -10.371 -8.687 1.00 36.75 174 PRO A N 1
ATOM 1360 C CA . PRO A 1 174 ? -24.499 -10.112 -8.988 1.00 36.75 174 PRO A CA 1
ATOM 1361 C C . PRO A 1 174 ? -25.255 -9.827 -7.688 1.00 36.75 174 PRO A C 1
ATOM 1363 O O . PRO A 1 174 ? -25.218 -10.614 -6.742 1.00 36.75 174 PRO A O 1
ATOM 1366 N N . GLN A 1 175 ? -25.958 -8.694 -7.655 1.00 35.59 175 GLN A N 1
ATOM 1367 C CA . GLN A 1 175 ? -26.958 -8.416 -6.632 1.00 35.59 175 GLN A CA 1
ATOM 1368 C C . GLN A 1 175 ? -27.999 -9.539 -6.647 1.00 35.59 175 GLN A C 1
ATOM 1370 O O . GLN A 1 175 ? -28.752 -9.692 -7.612 1.00 35.59 175 GLN A O 1
ATOM 1375 N N . ILE A 1 176 ? -28.055 -10.311 -5.564 1.00 35.97 176 ILE A N 1
ATOM 1376 C CA . ILE A 1 176 ? -29.144 -11.246 -5.297 1.00 35.97 176 ILE A CA 1
ATOM 1377 C C . ILE A 1 176 ? -30.390 -10.397 -5.019 1.00 35.97 176 ILE A C 1
ATOM 1379 O O . ILE A 1 176 ? -30.622 -9.921 -3.910 1.00 35.97 176 ILE A O 1
ATOM 1383 N N . ARG A 1 177 ? -31.178 -10.144 -6.067 1.00 35.31 177 ARG A N 1
ATOM 1384 C CA . ARG A 1 177 ? -32.534 -9.608 -5.950 1.00 35.31 177 ARG A CA 1
ATOM 1385 C C . ARG A 1 177 ? -33.422 -10.706 -5.371 1.00 35.31 177 ARG A C 1
ATOM 1387 O O . ARG A 1 177 ? -33.772 -11.654 -6.069 1.00 35.31 177 ARG A O 1
ATOM 1394 N N . ASN A 1 178 ? -33.815 -10.540 -4.112 1.00 35.47 178 ASN A N 1
ATOM 1395 C CA . ASN A 1 178 ? -34.935 -11.258 -3.516 1.00 35.47 178 ASN A CA 1
ATOM 1396 C C . ASN A 1 178 ? -36.209 -10.925 -4.305 1.00 35.47 178 ASN A C 1
ATOM 1398 O O . ASN A 1 178 ? -36.806 -9.866 -4.124 1.00 35.47 178 ASN A O 1
ATOM 1402 N N . ALA A 1 179 ? -36.607 -11.822 -5.205 1.00 36.62 179 ALA A N 1
ATOM 1403 C CA . ALA A 1 179 ? -37.926 -11.816 -5.814 1.00 36.62 179 ALA A CA 1
ATOM 1404 C C . ALA A 1 179 ? -38.817 -12.773 -5.021 1.00 36.62 179 ALA A C 1
ATOM 1406 O O . ALA A 1 179 ? -38.758 -13.992 -5.171 1.00 36.62 179 ALA A O 1
ATOM 1407 N N . SER A 1 180 ? -39.646 -12.188 -4.166 1.00 45.09 180 SER A N 1
ATOM 1408 C CA . SER A 1 180 ? -40.871 -12.791 -3.671 1.00 45.09 180 SER A CA 1
ATOM 1409 C C . SER A 1 180 ? -41.688 -13.353 -4.843 1.00 45.09 180 SER A C 1
ATOM 1411 O O . SER A 1 180 ? -42.182 -12.615 -5.694 1.00 45.09 180 SER A O 1
ATOM 1413 N N . ARG A 1 181 ? -41.850 -14.677 -4.891 1.00 40.47 181 ARG A N 1
ATOM 1414 C CA . ARG A 1 181 ? -42.925 -15.322 -5.652 1.00 40.47 181 ARG A CA 1
ATOM 1415 C C . ARG A 1 181 ? -43.664 -16.297 -4.756 1.00 40.47 181 ARG A C 1
ATOM 1417 O O . ARG A 1 181 ? -43.279 -17.445 -4.572 1.00 40.47 181 ARG A O 1
ATOM 1424 N N . THR A 1 182 ? -44.763 -15.785 -4.226 1.00 47.81 182 THR A N 1
ATOM 1425 C CA . THR A 1 182 ? -45.983 -16.534 -3.969 1.00 47.81 182 THR A CA 1
ATOM 1426 C C . THR A 1 182 ? -46.401 -17.267 -5.248 1.00 47.81 182 THR A C 1
ATOM 1428 O O . THR A 1 182 ? -46.710 -16.643 -6.260 1.00 47.81 182 THR A O 1
ATOM 1431 N N . ALA A 1 183 ? -46.409 -18.597 -5.224 1.00 39.66 183 ALA A N 1
ATOM 1432 C CA . ALA A 1 183 ? -47.126 -19.406 -6.202 1.00 39.66 183 ALA A CA 1
ATOM 1433 C C . ALA A 1 183 ? -47.617 -20.678 -5.507 1.00 39.66 183 ALA A C 1
ATOM 1435 O O . ALA A 1 183 ? -46.827 -21.508 -5.064 1.00 39.66 183 ALA A O 1
ATOM 1436 N N . GLY A 1 184 ? -48.938 -20.757 -5.343 1.00 34.56 184 GLY A N 1
ATOM 1437 C CA . GLY A 1 184 ? -49.637 -21.870 -4.721 1.00 34.56 184 GLY A CA 1
ATOM 1438 C C . GLY A 1 184 ? -49.456 -23.182 -5.479 1.00 34.56 184 GLY A C 1
ATOM 1439 O O . GLY A 1 184 ? -49.434 -23.221 -6.707 1.00 34.56 184 GLY A O 1
ATOM 1440 N N . LEU A 1 185 ? -49.364 -24.257 -4.705 1.00 41.75 185 LEU A N 1
ATOM 1441 C CA . LEU A 1 185 ? -49.475 -25.636 -5.162 1.00 41.75 185 LEU A CA 1
ATOM 1442 C C . LEU A 1 185 ? -50.949 -25.948 -5.475 1.00 41.75 185 LEU A C 1
ATOM 1444 O O . LEU A 1 185 ? -51.790 -25.735 -4.597 1.00 41.75 185 LEU A O 1
ATOM 1448 N N . PRO A 1 186 ? -51.300 -26.498 -6.649 1.00 47.50 186 PRO A N 1
ATOM 1449 C CA . PRO A 1 186 ? -52.559 -27.202 -6.798 1.00 47.50 186 PRO A CA 1
ATOM 1450 C C . PRO A 1 186 ? -52.399 -28.654 -6.331 1.00 47.50 186 PRO A 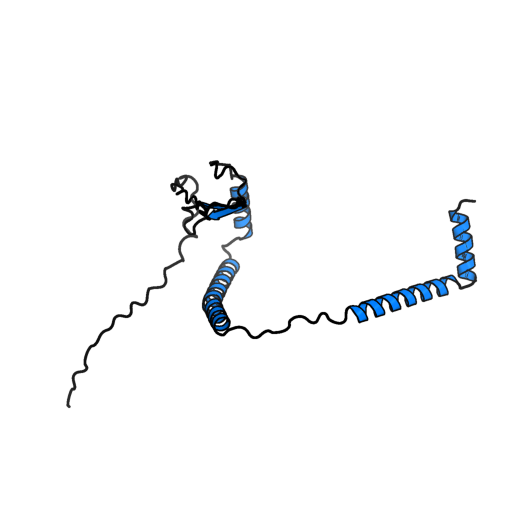C 1
ATOM 1452 O O . PRO A 1 186 ? -51.487 -29.371 -6.743 1.00 47.50 186 PRO A O 1
ATOM 1455 N N . LEU A 1 187 ? -53.322 -29.076 -5.465 1.00 41.66 187 LEU A N 1
ATOM 1456 C CA . LEU A 1 187 ? -53.601 -30.477 -5.177 1.00 41.66 187 LEU A CA 1
ATOM 1457 C C . LEU A 1 187 ? -53.912 -31.223 -6.484 1.00 41.66 187 LEU A C 1
ATOM 1459 O O . LEU A 1 187 ? -54.842 -30.842 -7.193 1.00 41.66 187 LEU A O 1
ATOM 1463 N N . CYS A 1 188 ? -53.236 -32.344 -6.725 1.00 38.38 188 CYS A N 1
ATOM 1464 C CA . CYS A 1 188 ? -53.727 -33.381 -7.627 1.00 38.38 188 CYS A CA 1
ATOM 1465 C C . CYS A 1 188 ? -54.009 -34.645 -6.816 1.00 38.38 188 CYS A C 1
ATOM 1467 O O . CYS A 1 188 ? -53.109 -35.258 -6.249 1.00 38.38 188 CYS A O 1
ATOM 1469 N N . ARG A 1 189 ? -55.300 -34.983 -6.754 1.00 37.66 189 ARG A N 1
ATOM 1470 C CA . ARG A 1 189 ? -55.818 -36.310 -6.423 1.00 37.66 189 ARG A CA 1
ATOM 1471 C C . ARG A 1 189 ? -55.462 -37.281 -7.554 1.00 37.66 189 ARG A C 1
ATOM 1473 O O . ARG A 1 189 ? -55.546 -36.898 -8.720 1.00 37.66 189 ARG A O 1
ATOM 1480 N N . GLY A 1 190 ? -55.162 -38.518 -7.183 1.00 38.66 190 GLY A N 1
ATOM 1481 C CA . GLY A 1 190 ? -54.957 -39.668 -8.060 1.00 38.66 190 GLY A CA 1
ATOM 1482 C C . GLY A 1 190 ? -54.494 -40.838 -7.223 1.00 38.66 190 GLY A C 1
ATOM 1483 O O . GLY A 1 190 ? -53.283 -40.860 -6.931 1.00 38.66 190 GLY A O 1
#

Organism: Panicum miliaceum (NCBI:txid4540)

Mean predicted aligned error: 19.74 Å

pLDDT: mean 72.19, std 23.42, range [30.81, 98.25]

Solvent-accessible surface area (backbone atoms only — not comparable to full-atom values): 12526 Å² total; per-residue (Å²): 133,56,74,66,58,55,48,50,56,48,50,56,49,36,51,75,70,55,48,51,65,52,52,52,49,52,53,49,52,55,48,51,50,50,51,50,53,50,56,62,73,62,64,63,92,79,73,82,79,84,73,90,73,56,70,68,56,53,52,51,51,49,52,49,47,69,60,46,52,62,52,50,50,54,51,50,54,55,52,48,50,54,72,70,39,86,87,54,55,72,65,63,52,50,54,50,52,52,53,56,60,72,67,68,68,89,85,78,86,79,89,86,61,102,57,72,70,76,48,72,49,67,42,99,83,65,44,34,46,43,57,40,60,75,79,75,86,62,92,84,67,79,89,75,73,73,74,56,69,49,74,56,77,88,75,72,67,92,79,68,77,67,71,82,78,79,75,81,83,82,74,78,77,79,79,83,74,87,72,90,72,92,73,85,82,80,89,79,88,132

Sequence (190 aa):
MERRDRLRALMVRLEADGQVDRLLRAQEDDQAARVGEEEEEEEQIQYPFFTEGTQDLLNARVDIAQYSLPRAKARIERAKRRHEDPDEDPEAEADLVVKQAGEFVLECSEIGDDRPLTGCSFSRDASLLATSSPLAADLGAAPSSPLLSQRWPATTPRHVAVPRRCLLLTSPLPQIRNASRTAGLPLCRG

Secondary structure (DSSP, 8-state):
--HHHHHHHHHHHHHHTTHHHHHHHHHHHHHHHHHHHHHHHTS-----PPPPPPHHHHHHHHHHHHHHHHHHHHHHHHHHHHHH-TT--HHHHHHHHHHHHHT----------SSPP-EEEE-TTSSEEEEE-PPP--TTS--------EE------TT----TTSS---PPPP---------PPPP---